Protein AF-A0A963ARB1-F1 (afdb_monomer_lite)

Structure (mmCIF, N/CA/C/O backbone):
data_AF-A0A963ARB1-F1
#
_entry.id   AF-A0A963ARB1-F1
#
loop_
_atom_site.group_PDB
_atom_site.id
_atom_site.type_symbol
_atom_site.label_atom_id
_atom_site.label_alt_id
_atom_site.label_comp_id
_atom_site.label_asym_id
_atom_site.label_entity_id
_atom_site.label_seq_id
_atom_site.pdbx_PDB_ins_code
_atom_site.Cartn_x
_atom_site.Cartn_y
_atom_site.Cartn_z
_atom_site.occupancy
_atom_site.B_iso_or_equiv
_atom_site.auth_seq_id
_atom_site.auth_comp_id
_atom_site.auth_asym_id
_atom_site.auth_atom_id
_atom_site.pdbx_PDB_model_num
ATOM 1 N N . MET A 1 1 ? -4.110 9.008 28.527 1.00 65.56 1 MET A N 1
ATOM 2 C CA . MET A 1 1 ? -3.707 7.591 28.491 1.00 65.56 1 MET A CA 1
ATOM 3 C C . MET A 1 1 ? -4.397 6.909 27.334 1.00 65.56 1 MET A C 1
ATOM 5 O O . MET A 1 1 ? -5.610 7.025 27.222 1.00 65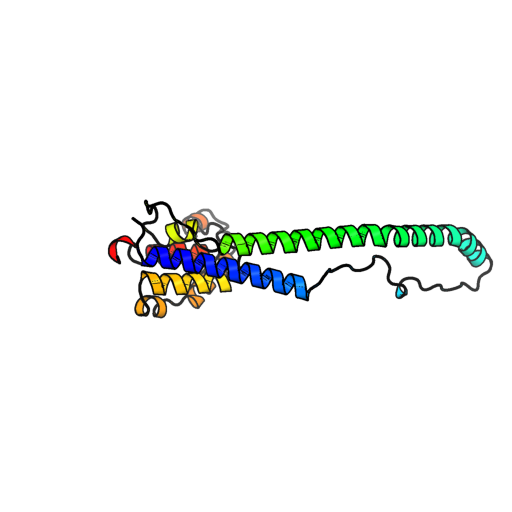.56 1 MET A O 1
ATOM 9 N N . ILE A 1 2 ? -3.620 6.233 26.495 1.00 73.88 2 ILE A N 1
ATOM 10 C CA . ILE A 1 2 ? -4.121 5.372 25.418 1.00 73.88 2 ILE A CA 1
ATOM 11 C C . ILE A 1 2 ? -4.614 4.057 26.016 1.00 73.88 2 ILE A C 1
ATOM 13 O O . ILE A 1 2 ? -3.928 3.469 26.859 1.00 73.88 2 ILE A O 1
ATOM 17 N N . SER A 1 3 ? -5.791 3.602 25.591 1.00 83.75 3 SER A N 1
ATOM 18 C CA . SER A 1 3 ? -6.365 2.349 26.084 1.00 83.75 3 SER A CA 1
ATOM 19 C C . SER A 1 3 ? -5.623 1.126 25.519 1.00 83.75 3 SER A C 1
ATOM 21 O O . SER A 1 3 ? -4.926 1.191 24.501 1.00 83.75 3 SER A O 1
ATOM 23 N N . ALA A 1 4 ? -5.773 -0.035 26.163 1.00 86.38 4 ALA A N 1
ATOM 24 C CA . ALA A 1 4 ? -5.176 -1.276 25.662 1.00 86.38 4 ALA A CA 1
ATOM 25 C C . ALA A 1 4 ? -5.721 -1.669 24.272 1.00 86.38 4 ALA A C 1
ATOM 27 O O . ALA A 1 4 ? -4.982 -2.209 23.446 1.00 86.38 4 ALA A O 1
ATOM 28 N N . THR A 1 5 ? -6.994 -1.371 23.995 1.00 88.94 5 THR A N 1
ATOM 29 C CA . THR A 1 5 ? -7.637 -1.644 22.702 1.00 88.94 5 THR A CA 1
ATOM 30 C C . THR A 1 5 ? -7.136 -0.696 21.612 1.00 88.94 5 THR A C 1
ATOM 32 O O . THR A 1 5 ? -6.810 -1.157 20.520 1.00 88.94 5 THR A O 1
ATOM 35 N N . GLU A 1 6 ? -6.957 0.593 21.917 1.00 87.88 6 GLU A N 1
ATOM 36 C CA . GLU A 1 6 ? -6.339 1.567 21.006 1.00 87.88 6 GLU A CA 1
ATOM 37 C C . GLU A 1 6 ? -4.895 1.181 20.666 1.00 87.88 6 GLU A C 1
ATOM 39 O O . GLU A 1 6 ? -4.509 1.179 19.496 1.00 87.88 6 GLU A O 1
ATOM 44 N N . ARG A 1 7 ? -4.100 0.779 21.667 1.00 87.69 7 ARG A N 1
ATOM 45 C CA . ARG A 1 7 ? -2.727 0.302 21.443 1.00 87.69 7 ARG A CA 1
ATOM 46 C C . ARG A 1 7 ? -2.702 -0.901 20.501 1.00 87.69 7 ARG A C 1
ATOM 48 O O . ARG A 1 7 ? -1.910 -0.927 19.561 1.00 87.69 7 ARG A O 1
ATOM 55 N N . LYS A 1 8 ? -3.621 -1.849 20.690 1.00 90.31 8 LYS A N 1
ATOM 56 C CA . LYS A 1 8 ? -3.770 -3.004 19.799 1.00 90.31 8 LYS A CA 1
ATOM 57 C C . LYS A 1 8 ? -4.143 -2.591 18.370 1.00 90.31 8 LYS A C 1
ATOM 59 O O . LYS A 1 8 ? -3.619 -3.164 17.420 1.00 90.31 8 LYS A O 1
ATOM 64 N N . CYS A 1 9 ? -4.990 -1.578 18.185 1.00 91.38 9 CYS A N 1
ATOM 65 C CA . CYS A 1 9 ? -5.281 -1.017 16.860 1.00 91.38 9 CYS A CA 1
ATOM 66 C C . CYS A 1 9 ? -4.034 -0.421 16.186 1.00 91.38 9 CYS A C 1
ATOM 68 O O . CYS A 1 9 ? -3.800 -0.671 15.000 1.00 91.38 9 CYS A O 1
ATOM 70 N N . ILE A 1 10 ? -3.207 0.312 16.936 1.00 90.00 10 ILE A N 1
ATOM 71 C CA . ILE A 1 10 ? -1.943 0.877 16.437 1.00 90.00 10 ILE A CA 1
ATOM 72 C C . ILE A 1 10 ? -0.987 -0.242 16.001 1.00 90.00 10 ILE A C 1
ATOM 74 O O . ILE A 1 10 ? -0.413 -0.175 14.912 1.00 90.00 10 ILE A O 1
ATOM 78 N N . GLU A 1 11 ? -0.860 -1.301 16.803 1.00 90.12 11 GLU A N 1
ATOM 79 C CA . GLU A 1 11 ? -0.056 -2.481 16.462 1.00 90.12 11 GLU A CA 1
ATOM 80 C C . GLU A 1 11 ? -0.568 -3.178 15.196 1.00 90.12 11 GLU A C 1
ATOM 82 O O . GLU A 1 11 ? 0.219 -3.477 14.295 1.00 90.12 11 GLU A O 1
ATOM 87 N N . LEU A 1 12 ? -1.887 -3.377 15.079 1.00 92.81 12 LEU A N 1
ATOM 88 C CA . LEU A 1 12 ? -2.510 -3.953 13.883 1.00 92.81 12 LEU A CA 1
ATOM 89 C C . LEU A 1 12 ? -2.222 -3.115 12.633 1.00 92.81 12 LEU A C 1
ATOM 91 O O . LEU A 1 12 ? -1.949 -3.669 11.569 1.00 92.81 12 LEU A O 1
ATOM 95 N N . ALA A 1 13 ? -2.235 -1.786 12.746 1.00 91.75 13 ALA A N 1
ATOM 96 C CA . ALA A 1 13 ? -1.890 -0.923 11.625 1.00 91.75 13 ALA A CA 1
ATOM 97 C C . ALA A 1 13 ? -0.406 -1.011 11.251 1.00 91.75 13 ALA A C 1
ATOM 99 O O . ALA A 1 13 ? -0.080 -1.048 10.064 1.00 91.75 13 ALA A O 1
ATOM 100 N N . GLY A 1 14 ? 0.495 -1.103 12.234 1.00 89.88 14 GLY A N 1
ATOM 101 C CA . GLY A 1 14 ? 1.916 -1.374 11.995 1.00 89.88 14 GLY A CA 1
ATOM 102 C C . GLY A 1 14 ? 2.130 -2.686 11.233 1.00 89.88 14 GLY A C 1
ATOM 103 O O . GLY A 1 14 ? 2.791 -2.704 10.192 1.00 89.88 14 GLY A O 1
ATOM 104 N N . GLN A 1 15 ? 1.473 -3.760 11.677 1.00 91.38 15 GLN A N 1
ATOM 105 C CA . GLN A 1 15 ? 1.509 -5.066 11.012 1.00 91.38 15 GLN A CA 1
ATOM 106 C C . GLN A 1 15 ? 0.957 -5.001 9.584 1.00 91.38 15 GLN A C 1
ATOM 108 O O . GLN A 1 15 ? 1.578 -5.527 8.660 1.00 91.38 15 GLN A O 1
ATOM 113 N N . ALA A 1 16 ? -0.169 -4.316 9.374 1.00 92.19 16 ALA A N 1
ATOM 114 C CA . ALA A 1 16 ? -0.763 -4.169 8.050 1.00 92.19 16 ALA A CA 1
ATOM 115 C C . ALA A 1 16 ? 0.135 -3.357 7.096 1.00 92.19 16 ALA A C 1
ATOM 117 O O . ALA A 1 16 ? 0.309 -3.744 5.939 1.00 92.19 16 ALA A O 1
ATOM 118 N N . ARG A 1 17 ? 0.789 -2.289 7.582 1.00 90.81 17 ARG A N 1
ATOM 119 C CA . ARG A 1 17 ? 1.789 -1.524 6.809 1.00 90.81 17 ARG A CA 1
ATOM 120 C C . ARG A 1 17 ? 2.977 -2.396 6.412 1.00 90.81 17 ARG A C 1
ATOM 122 O O . ARG A 1 17 ? 3.402 -2.359 5.257 1.00 90.81 17 ARG A O 1
ATOM 129 N N . ALA A 1 18 ? 3.496 -3.193 7.347 1.00 89.75 18 ALA A N 1
ATOM 130 C CA . ALA A 1 18 ? 4.598 -4.111 7.081 1.00 89.75 18 ALA A CA 1
ATOM 131 C C . ALA A 1 18 ? 4.204 -5.178 6.047 1.00 89.75 18 ALA A C 1
ATOM 133 O O . ALA A 1 18 ? 4.956 -5.421 5.103 1.00 89.75 18 ALA A O 1
ATOM 134 N N . ALA A 1 19 ? 3.008 -5.760 6.176 1.00 91.19 19 ALA A N 1
ATOM 135 C CA . ALA A 1 19 ? 2.486 -6.758 5.246 1.00 91.19 19 ALA A CA 1
ATOM 136 C C . ALA A 1 19 ? 2.293 -6.187 3.832 1.00 91.19 19 ALA A C 1
ATOM 138 O O . ALA A 1 19 ? 2.735 -6.798 2.858 1.00 91.19 19 ALA A O 1
ATOM 139 N N . SER A 1 20 ? 1.711 -4.992 3.711 1.00 90.62 20 SER A N 1
ATOM 140 C CA . SER A 1 20 ? 1.516 -4.324 2.418 1.00 90.62 20 SER A CA 1
ATOM 141 C C . SER A 1 20 ? 2.856 -3.946 1.764 1.00 90.62 20 SER A C 1
ATOM 143 O O . SER A 1 20 ? 3.081 -4.181 0.576 1.00 90.62 20 SER A O 1
ATOM 145 N N . ALA A 1 21 ? 3.826 -3.444 2.538 1.00 89.88 21 ALA A N 1
ATOM 146 C CA . ALA A 1 21 ? 5.181 -3.196 2.037 1.00 89.88 21 ALA A CA 1
ATOM 147 C C . ALA A 1 21 ? 5.904 -4.488 1.604 1.00 89.88 21 ALA A C 1
ATOM 149 O O . ALA A 1 21 ? 6.601 -4.489 0.587 1.00 89.88 21 ALA A O 1
ATOM 150 N N . ALA A 1 22 ? 5.715 -5.594 2.329 1.00 90.44 22 ALA A N 1
ATOM 151 C CA . ALA A 1 22 ? 6.264 -6.898 1.967 1.00 90.44 22 ALA A CA 1
ATOM 152 C C . ALA A 1 22 ? 5.655 -7.448 0.668 1.00 90.44 22 ALA A C 1
ATOM 154 O O . ALA A 1 22 ? 6.400 -7.944 -0.177 1.00 90.44 22 ALA A O 1
ATOM 155 N N . ARG A 1 23 ? 4.339 -7.298 0.465 1.00 90.38 23 ARG A N 1
ATOM 156 C CA . ARG A 1 23 ? 3.665 -7.649 -0.797 1.00 90.38 23 ARG A CA 1
ATOM 157 C C . ARG A 1 23 ? 4.205 -6.843 -1.970 1.00 90.38 23 ARG A C 1
ATOM 159 O O . ARG A 1 23 ? 4.646 -7.434 -2.946 1.00 90.38 23 ARG A O 1
ATOM 166 N N . ARG A 1 24 ? 4.299 -5.516 -1.836 1.00 88.94 24 ARG A N 1
ATOM 167 C CA . ARG A 1 24 ? 4.886 -4.645 -2.873 1.00 88.94 24 ARG A CA 1
ATOM 168 C C . ARG A 1 24 ? 6.330 -5.031 -3.201 1.00 88.94 24 ARG A C 1
ATOM 170 O O . ARG A 1 24 ? 6.742 -4.973 -4.356 1.00 88.94 24 ARG A O 1
ATOM 177 N N . LEU A 1 25 ? 7.108 -5.461 -2.204 1.00 90.00 25 LEU A N 1
ATOM 178 C CA . LEU A 1 25 ? 8.464 -5.967 -2.425 1.00 90.00 25 LEU A CA 1
ATOM 179 C C . LEU A 1 25 ? 8.471 -7.314 -3.162 1.00 90.00 25 LEU A C 1
ATOM 181 O O . LEU A 1 25 ? 9.352 -7.532 -3.993 1.00 90.00 25 LEU A O 1
ATOM 185 N N . ALA A 1 26 ? 7.529 -8.208 -2.859 1.00 90.00 26 ALA A N 1
ATOM 186 C CA . ALA A 1 26 ? 7.368 -9.477 -3.564 1.00 90.00 26 ALA A CA 1
ATOM 187 C C . ALA A 1 26 ? 6.962 -9.248 -5.027 1.00 90.00 26 ALA A C 1
ATOM 189 O O . ALA A 1 26 ? 7.649 -9.734 -5.917 1.00 90.00 26 ALA A O 1
ATOM 190 N N . GLU A 1 27 ? 5.962 -8.403 -5.282 1.00 89.88 27 GLU A N 1
ATOM 191 C CA . GLU A 1 27 ? 5.539 -8.028 -6.637 1.00 89.88 27 GLU A CA 1
ATOM 192 C C . GLU A 1 27 ? 6.677 -7.382 -7.438 1.00 89.88 27 GLU A C 1
ATOM 194 O O . GLU A 1 27 ? 6.882 -7.702 -8.607 1.00 89.88 27 GLU A O 1
ATOM 199 N N . LEU A 1 28 ? 7.466 -6.500 -6.812 1.00 88.00 28 LEU A N 1
ATOM 200 C CA . LEU A 1 28 ? 8.645 -5.901 -7.445 1.00 88.00 28 LEU A CA 1
ATOM 201 C C . LEU A 1 28 ? 9.709 -6.960 -7.785 1.00 88.00 28 LEU A C 1
ATOM 203 O O . LEU A 1 28 ? 10.408 -6.847 -8.789 1.00 88.00 28 LEU A O 1
ATOM 207 N N . ARG A 1 29 ? 9.862 -7.995 -6.953 1.00 88.31 29 ARG A N 1
ATOM 208 C CA . ARG A 1 29 ? 10.775 -9.114 -7.227 1.00 88.31 29 ARG A CA 1
ATOM 209 C C . ARG A 1 29 ? 10.268 -10.005 -8.354 1.00 88.31 29 ARG A C 1
ATOM 211 O O . ARG A 1 29 ? 11.074 -10.375 -9.198 1.00 88.31 29 ARG A O 1
ATOM 218 N N . GLU A 1 30 ? 8.973 -10.297 -8.386 1.00 89.94 30 GLU A N 1
ATOM 219 C CA . GLU A 1 30 ? 8.338 -11.115 -9.425 1.00 89.94 30 GLU A CA 1
ATOM 220 C C . GLU A 1 30 ? 8.345 -10.428 -10.790 1.00 89.94 30 GLU A C 1
ATOM 222 O O . GLU A 1 30 ? 8.710 -11.049 -11.784 1.00 89.94 30 GLU A O 1
ATOM 227 N N . ARG A 1 31 ? 8.017 -9.130 -10.843 1.00 86.56 31 ARG A N 1
ATOM 228 C CA . ARG A 1 31 ? 8.118 -8.333 -12.078 1.00 86.56 31 ARG A CA 1
ATOM 229 C C . ARG A 1 31 ? 9.559 -8.210 -12.578 1.00 86.56 31 ARG A C 1
ATOM 231 O O . ARG A 1 31 ? 9.771 -7.979 -13.764 1.00 86.56 31 ARG A O 1
ATOM 238 N N . GLY A 1 32 ? 10.538 -8.364 -11.686 1.00 82.75 32 GLY A N 1
ATOM 239 C CA . GLY A 1 32 ? 11.953 -8.220 -12.000 1.00 82.75 32 GLY A CA 1
ATOM 240 C C . GLY A 1 32 ? 12.324 -6.792 -12.407 1.00 82.75 32 GLY A C 1
ATOM 241 O O . GLY A 1 32 ? 11.606 -5.826 -12.143 1.00 82.75 32 GLY A O 1
ATOM 242 N N . MET A 1 33 ? 13.485 -6.652 -13.041 1.00 75.94 33 MET A N 1
ATOM 243 C CA . MET A 1 33 ? 13.850 -5.405 -13.707 1.00 75.94 33 MET A CA 1
ATOM 244 C C . MET A 1 33 ? 13.113 -5.371 -15.043 1.00 75.94 33 MET A C 1
ATOM 246 O O . MET A 1 33 ? 13.430 -6.163 -15.926 1.00 75.94 33 MET A O 1
ATOM 250 N N . GLY A 1 34 ? 12.133 -4.476 -15.182 1.00 71.62 34 GLY A N 1
ATOM 251 C CA . GLY A 1 34 ? 11.343 -4.281 -16.405 1.00 71.62 34 GLY A CA 1
ATOM 252 C C . GLY A 1 34 ? 12.131 -3.663 -17.565 1.00 71.62 34 GLY A C 1
ATOM 253 O O . GLY A 1 34 ? 11.573 -2.882 -18.327 1.00 71.62 34 GLY A O 1
ATOM 254 N N . PHE A 1 35 ? 13.426 -3.968 -17.666 1.00 75.50 35 PHE A N 1
ATOM 255 C CA . PHE A 1 35 ? 14.290 -3.471 -18.721 1.00 75.50 35 PHE A CA 1
ATOM 256 C C . PHE A 1 35 ? 13.928 -4.168 -20.029 1.00 75.50 35 PHE A C 1
ATOM 258 O O . PHE A 1 35 ? 14.229 -5.348 -20.230 1.00 75.50 35 PHE A O 1
ATOM 265 N N . GLU A 1 36 ? 13.310 -3.421 -20.935 1.00 72.69 36 GLU A N 1
ATOM 266 C CA . GLU A 1 36 ? 13.221 -3.817 -22.331 1.00 72.69 36 GLU A CA 1
ATOM 267 C C . GLU A 1 36 ? 14.343 -3.131 -23.117 1.00 72.69 36 GLU A C 1
ATOM 269 O O . GLU A 1 36 ? 14.456 -1.902 -23.083 1.00 72.69 36 GLU A O 1
ATOM 274 N N . PRO A 1 37 ? 15.187 -3.884 -23.845 1.00 68.31 37 PRO A N 1
ATOM 275 C CA . PRO A 1 37 ? 16.189 -3.267 -24.694 1.00 68.31 37 PRO A CA 1
ATOM 276 C C . PRO A 1 37 ? 15.501 -2.426 -25.775 1.00 68.31 37 PRO A C 1
ATOM 278 O O . PRO A 1 37 ? 14.552 -2.873 -26.418 1.00 68.31 37 PRO A O 1
ATOM 281 N N . VAL A 1 38 ? 16.037 -1.225 -26.011 1.00 68.81 38 VAL A N 1
ATOM 282 C CA . VAL A 1 38 ? 15.518 -0.251 -26.991 1.00 68.81 38 VAL A CA 1
ATOM 283 C C . VAL A 1 38 ? 15.495 -0.815 -28.418 1.00 68.81 38 VAL A C 1
ATOM 285 O O . VAL A 1 38 ? 14.736 -0.337 -29.256 1.00 68.81 38 VAL A O 1
ATOM 288 N N . ILE A 1 39 ? 16.301 -1.841 -28.708 1.00 67.44 39 ILE A N 1
ATOM 289 C CA . ILE A 1 39 ? 16.344 -2.484 -30.021 1.00 67.44 39 ILE A CA 1
ATOM 290 C C . ILE A 1 39 ? 16.110 -3.987 -29.885 1.00 67.44 39 ILE A C 1
ATOM 292 O O . ILE A 1 39 ? 16.907 -4.693 -29.261 1.00 67.44 39 ILE A O 1
ATOM 296 N N . ARG A 1 40 ? 15.065 -4.502 -30.544 1.00 65.12 40 ARG A N 1
ATOM 297 C CA . ARG A 1 40 ? 14.897 -5.940 -30.781 1.00 65.12 40 ARG A CA 1
ATOM 298 C C . ARG A 1 40 ? 15.460 -6.256 -32.167 1.00 65.12 40 ARG A C 1
ATOM 300 O O . ARG A 1 40 ? 15.131 -5.590 -33.143 1.00 65.12 40 ARG A O 1
ATOM 307 N N . MET A 1 41 ? 16.285 -7.301 -32.293 1.00 58.38 41 MET A N 1
ATOM 308 C CA . MET A 1 41 ? 16.890 -7.690 -33.586 1.00 58.38 41 MET A CA 1
ATOM 309 C C . MET A 1 41 ? 15.859 -7.914 -34.710 1.00 58.38 41 MET A C 1
ATOM 311 O O . MET A 1 41 ? 16.198 -7.813 -35.885 1.00 58.38 41 MET A O 1
ATOM 315 N N . LYS A 1 42 ? 14.598 -8.195 -34.359 1.00 61.66 42 LYS A N 1
ATOM 316 C CA . LYS A 1 42 ? 13.494 -8.419 -35.300 1.00 61.66 42 LYS A CA 1
ATOM 317 C C . LYS A 1 42 ? 13.019 -7.143 -36.015 1.00 61.66 42 LYS A C 1
ATOM 319 O O . LYS A 1 42 ? 12.401 -7.255 -37.070 1.00 61.66 42 LYS A O 1
ATOM 324 N N . ASP A 1 43 ? 13.327 -5.963 -35.480 1.00 64.19 43 ASP A N 1
ATOM 325 C CA . ASP A 1 43 ? 12.851 -4.683 -36.021 1.00 64.19 43 ASP A CA 1
ATOM 326 C C . ASP A 1 43 ? 13.687 -4.203 -37.223 1.00 64.19 43 ASP A C 1
ATOM 328 O O . ASP A 1 43 ? 13.256 -3.341 -37.986 1.00 64.19 43 ASP A O 1
ATOM 332 N N . PHE A 1 44 ? 14.861 -4.803 -37.450 1.00 63.44 44 PHE A N 1
ATOM 333 C CA . PHE A 1 44 ? 15.742 -4.491 -38.577 1.00 63.44 44 PHE A CA 1
ATOM 334 C C . PHE A 1 44 ? 15.640 -5.551 -39.680 1.00 63.44 44 PHE A C 1
ATOM 336 O O . PHE A 1 44 ? 16.520 -6.388 -39.878 1.00 63.44 44 PHE A O 1
ATOM 343 N N . GLY A 1 45 ? 14.545 -5.502 -40.439 1.00 58.44 45 GLY A N 1
ATOM 344 C CA . GLY A 1 45 ? 14.425 -6.233 -41.699 1.00 58.44 45 GLY A CA 1
ATOM 345 C C . GLY A 1 45 ? 15.252 -5.563 -42.799 1.00 58.44 45 GLY A C 1
ATOM 346 O O . GLY A 1 45 ? 14.800 -4.599 -43.411 1.00 58.44 45 GLY A O 1
ATOM 347 N N . PHE A 1 46 ? 16.453 -6.072 -43.082 1.00 60.38 46 PHE A N 1
ATOM 348 C CA . PHE A 1 46 ? 17.231 -5.646 -44.252 1.00 60.38 46 PHE A CA 1
ATOM 349 C C . PHE A 1 46 ? 16.618 -6.222 -45.538 1.00 60.38 46 PHE A C 1
ATOM 351 O O . PHE A 1 46 ? 16.914 -7.346 -45.943 1.00 60.38 46 PHE A O 1
ATOM 358 N N . GLY A 1 47 ? 15.745 -5.450 -46.187 1.00 62.66 47 GLY A N 1
ATOM 359 C CA . GLY A 1 47 ? 15.246 -5.747 -47.529 1.00 62.66 47 GLY A CA 1
ATOM 360 C C . GLY A 1 47 ? 16.125 -5.091 -48.592 1.00 62.66 47 GLY A C 1
ATOM 361 O O . GLY A 1 47 ? 16.122 -3.872 -48.716 1.00 62.66 47 GLY A O 1
ATOM 362 N N . TRP A 1 48 ? 16.862 -5.880 -49.376 1.00 63.69 48 TRP A N 1
ATOM 363 C CA . TRP A 1 48 ? 17.674 -5.351 -50.478 1.00 63.69 48 TRP A CA 1
ATOM 364 C C . TRP A 1 48 ? 16.804 -5.019 -51.691 1.00 63.69 48 TRP A C 1
ATOM 366 O O . TRP A 1 48 ? 16.085 -5.880 -52.211 1.00 63.69 48 TRP A O 1
ATOM 376 N N . THR A 1 49 ? 16.885 -3.782 -52.183 1.00 70.88 49 THR A N 1
ATOM 377 C CA . THR A 1 49 ? 16.161 -3.393 -53.396 1.00 70.88 49 THR A CA 1
ATOM 378 C C . THR A 1 49 ? 16.908 -3.849 -54.652 1.00 70.88 49 THR A C 1
ATOM 380 O O . THR A 1 49 ? 18.123 -3.723 -54.765 1.00 70.88 49 THR A O 1
ATOM 383 N N . LYS A 1 50 ? 16.180 -4.371 -55.650 1.00 75.56 50 LYS A N 1
ATOM 384 C CA . LYS A 1 50 ? 16.767 -4.838 -56.927 1.00 75.56 50 LYS A CA 1
ATOM 385 C C . LYS A 1 50 ? 17.081 -3.705 -57.922 1.00 75.56 50 LYS A C 1
ATOM 387 O O . LYS A 1 50 ? 17.487 -3.976 -59.046 1.00 75.56 50 LYS A O 1
ATOM 392 N N . ASN A 1 51 ? 16.843 -2.441 -57.557 1.00 85.12 51 ASN A N 1
ATOM 393 C CA . ASN A 1 51 ? 16.975 -1.300 -58.467 1.00 85.12 51 ASN A CA 1
ATOM 394 C C . ASN A 1 51 ? 18.329 -0.589 -58.255 1.00 85.12 51 ASN A C 1
ATOM 396 O O . ASN A 1 51 ? 18.538 -0.036 -57.175 1.00 85.12 51 ASN A O 1
ATOM 400 N N . PRO A 1 52 ? 19.216 -0.509 -59.266 1.00 76.62 52 PRO A N 1
ATOM 401 C CA . PRO A 1 52 ? 20.597 -0.042 -59.101 1.00 76.62 52 PRO A CA 1
ATOM 402 C C . PRO A 1 52 ? 20.723 1.415 -58.627 1.00 76.62 52 PRO A C 1
ATOM 404 O O . PRO A 1 52 ? 21.638 1.744 -57.875 1.00 76.62 52 PRO A O 1
ATOM 407 N N . ARG A 1 53 ? 19.788 2.303 -59.002 1.00 77.25 53 ARG A N 1
ATOM 408 C CA . ARG A 1 53 ? 19.796 3.702 -58.523 1.00 77.25 53 ARG A CA 1
ATOM 409 C C . ARG A 1 53 ? 19.392 3.818 -57.052 1.00 77.25 53 ARG A C 1
ATOM 411 O O . ARG A 1 53 ? 19.911 4.675 -56.343 1.00 77.25 53 ARG A O 1
ATOM 418 N N . ARG A 1 54 ? 18.470 2.965 -56.593 1.00 74.81 54 ARG A N 1
ATOM 419 C CA . ARG A 1 54 ? 18.058 2.907 -55.178 1.00 74.81 54 ARG A CA 1
ATOM 420 C C . ARG A 1 54 ? 19.106 2.193 -54.329 1.00 74.81 54 ARG A C 1
ATOM 422 O O . ARG A 1 54 ? 19.395 2.660 -53.237 1.00 74.81 54 ARG A O 1
ATOM 429 N N . TRP A 1 55 ? 19.754 1.177 -54.891 1.00 78.50 55 TRP A N 1
ATOM 430 C CA . TRP A 1 55 ? 20.882 0.471 -54.290 1.00 78.50 55 TRP A CA 1
ATOM 431 C C . TRP A 1 55 ? 22.061 1.406 -53.976 1.00 78.50 55 TRP A C 1
ATOM 433 O O . TRP A 1 55 ? 22.580 1.391 -52.863 1.00 78.50 55 TRP A O 1
ATOM 443 N N . ALA A 1 56 ? 22.432 2.300 -54.902 1.00 78.00 56 ALA A N 1
ATOM 444 C CA . ALA A 1 56 ? 23.482 3.294 -54.651 1.00 78.00 56 ALA A CA 1
ATOM 445 C C . ALA A 1 56 ? 23.120 4.262 -53.504 1.00 78.00 56 ALA A C 1
ATOM 447 O O . ALA A 1 56 ? 23.962 4.579 -52.667 1.00 78.00 56 ALA A O 1
ATOM 448 N N . ALA A 1 57 ? 21.857 4.697 -53.424 1.00 78.88 57 ALA A N 1
ATOM 449 C CA . ALA A 1 57 ? 21.377 5.540 -52.328 1.00 78.88 57 ALA A CA 1
ATOM 450 C C . ALA A 1 57 ? 21.300 4.789 -50.981 1.00 78.88 57 ALA A C 1
ATOM 452 O O . ALA A 1 57 ? 21.547 5.387 -49.935 1.00 78.88 57 ALA A O 1
ATOM 453 N N . GLU A 1 58 ? 20.983 3.490 -50.996 1.00 78.88 58 GLU A N 1
ATOM 454 C CA . GLU A 1 58 ? 20.994 2.615 -49.815 1.00 78.88 58 GLU A CA 1
ATOM 455 C C . GLU A 1 58 ? 22.411 2.427 -49.266 1.00 78.88 58 GLU A C 1
ATOM 457 O O . GLU A 1 58 ? 22.610 2.559 -48.061 1.00 78.88 58 GLU A O 1
ATOM 462 N N . ILE A 1 59 ? 23.411 2.237 -50.131 1.00 81.06 59 ILE A N 1
ATOM 463 C CA . ILE A 1 59 ? 24.819 2.114 -49.720 1.00 81.06 59 ILE A CA 1
ATOM 464 C C . ILE A 1 59 ? 25.326 3.386 -49.043 1.00 81.06 59 ILE A C 1
ATOM 466 O O . ILE A 1 59 ? 26.003 3.306 -48.021 1.00 81.06 59 ILE A O 1
ATOM 470 N N . VAL A 1 60 ? 24.974 4.560 -49.574 1.00 84.12 60 VAL A N 1
ATOM 471 C CA . VAL A 1 60 ? 25.387 5.846 -48.987 1.00 84.12 60 VAL A CA 1
ATOM 472 C C . VAL A 1 60 ? 24.765 6.061 -47.601 1.00 84.12 60 VAL A C 1
ATOM 474 O O . VAL A 1 60 ? 25.390 6.666 -46.732 1.00 84.12 60 VAL A O 1
ATOM 477 N N . ARG A 1 61 ? 23.552 5.545 -47.357 1.00 81.81 61 ARG A N 1
ATOM 478 C CA . ARG A 1 61 ? 22.860 5.650 -46.057 1.00 81.81 61 ARG A CA 1
ATOM 479 C C . ARG A 1 61 ? 23.260 4.559 -45.065 1.00 81.81 61 ARG A C 1
ATOM 481 O O . ARG A 1 61 ? 23.141 4.775 -43.860 1.00 81.81 61 ARG A O 1
ATOM 488 N N . LEU A 1 62 ? 23.766 3.427 -45.551 1.00 82.25 62 LEU A N 1
ATOM 489 C CA . LEU A 1 62 ? 24.211 2.291 -44.748 1.00 82.25 62 LEU A CA 1
ATOM 490 C C . LEU A 1 62 ? 25.151 2.684 -43.587 1.00 82.25 62 LEU A C 1
ATOM 492 O O . LEU A 1 62 ? 24.831 2.334 -42.450 1.00 82.25 62 LEU A O 1
ATOM 496 N N . PRO A 1 63 ? 26.241 3.460 -43.784 1.00 85.38 63 PRO A N 1
ATOM 497 C CA . PRO A 1 63 ? 27.125 3.841 -42.680 1.00 85.38 63 PRO A CA 1
ATOM 498 C C . PRO A 1 63 ? 26.416 4.688 -41.619 1.00 85.38 63 PRO A C 1
ATOM 500 O O . PRO A 1 63 ? 26.680 4.512 -40.435 1.00 85.38 63 PRO A O 1
ATOM 503 N N . VAL A 1 64 ? 25.470 5.549 -42.012 1.00 86.25 64 VAL A N 1
ATOM 504 C CA . VAL A 1 64 ? 24.673 6.354 -41.071 1.00 86.25 64 VAL A CA 1
ATOM 505 C C . VAL A 1 64 ? 23.736 5.461 -40.258 1.00 86.25 64 V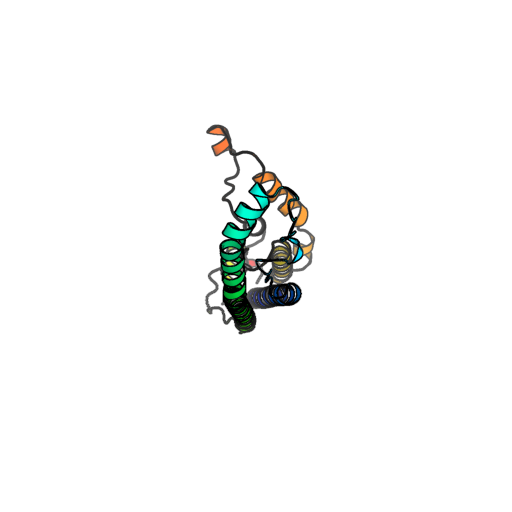AL A C 1
ATOM 507 O O . VAL A 1 64 ? 23.651 5.610 -39.041 1.00 86.25 64 VAL A O 1
ATOM 510 N N . THR A 1 65 ? 23.074 4.493 -40.899 1.00 83.25 65 THR A N 1
ATOM 511 C CA . THR A 1 65 ? 22.209 3.533 -40.191 1.00 83.25 65 THR A CA 1
ATOM 512 C C . THR A 1 65 ? 22.997 2.629 -39.243 1.00 83.25 65 THR A C 1
ATOM 514 O O . THR A 1 65 ? 22.566 2.417 -38.112 1.00 83.25 65 THR A O 1
ATOM 517 N N . ILE A 1 66 ? 24.182 2.162 -39.655 1.00 85.50 66 ILE A N 1
ATOM 518 C CA . ILE A 1 66 ? 25.077 1.353 -38.817 1.00 85.50 66 ILE A CA 1
ATOM 519 C C . ILE A 1 66 ? 25.598 2.181 -37.642 1.00 85.50 66 ILE A C 1
ATOM 521 O O . ILE A 1 66 ? 25.592 1.696 -36.515 1.00 85.50 66 ILE A O 1
ATOM 525 N N . ALA A 1 67 ? 26.006 3.432 -37.873 1.00 88.00 67 ALA A N 1
ATOM 526 C CA . ALA A 1 67 ? 26.464 4.325 -36.812 1.00 88.00 67 ALA A CA 1
ATOM 527 C C . ALA A 1 67 ? 25.348 4.626 -35.799 1.00 88.00 67 ALA A C 1
ATOM 529 O O . ALA A 1 67 ? 25.584 4.558 -34.595 1.00 88.00 67 ALA A O 1
ATOM 530 N N . GLY A 1 68 ? 24.122 4.890 -36.265 1.00 86.00 68 GLY A N 1
ATOM 531 C CA . GLY A 1 68 ? 22.958 5.074 -35.392 1.00 86.00 68 GLY A CA 1
ATOM 532 C C . GLY A 1 68 ? 22.635 3.822 -34.573 1.00 86.00 68 GLY A C 1
ATOM 533 O O . GLY A 1 68 ? 22.391 3.913 -33.372 1.00 86.00 68 GLY A O 1
ATOM 534 N N . PHE A 1 69 ? 22.708 2.640 -35.188 1.00 84.44 69 PHE A N 1
ATOM 535 C CA . PHE A 1 69 ? 22.522 1.365 -34.496 1.00 84.44 69 PHE A CA 1
ATOM 536 C C . PHE A 1 69 ? 23.616 1.104 -33.453 1.00 84.44 69 PHE A C 1
ATOM 538 O O . PHE A 1 69 ? 23.307 0.754 -32.317 1.00 84.44 69 PHE A O 1
ATOM 545 N N . ALA A 1 70 ? 24.883 1.334 -33.806 1.00 85.75 70 ALA A N 1
ATOM 546 C CA . ALA A 1 70 ? 26.008 1.211 -32.887 1.00 85.75 70 ALA A CA 1
ATOM 547 C C . ALA A 1 70 ? 25.874 2.175 -31.698 1.00 85.75 70 ALA A C 1
ATOM 549 O O . ALA A 1 70 ? 26.147 1.785 -30.565 1.00 85.75 70 ALA A O 1
ATOM 550 N N . LEU A 1 71 ? 25.394 3.401 -31.933 1.00 89.12 71 LEU A N 1
ATOM 551 C CA . LEU A 1 71 ? 25.123 4.378 -30.880 1.00 89.12 71 LEU A CA 1
ATOM 552 C C . LEU A 1 71 ? 24.010 3.907 -29.932 1.00 89.12 71 LEU A C 1
ATOM 554 O O . LEU A 1 71 ? 24.177 3.965 -28.717 1.00 89.12 71 LEU A O 1
ATOM 558 N N . LEU A 1 72 ? 22.892 3.405 -30.463 1.00 86.19 72 LEU A N 1
ATOM 559 C CA . LEU A 1 72 ? 21.789 2.879 -29.649 1.00 86.19 72 LEU A CA 1
ATOM 560 C C . LEU A 1 72 ? 22.200 1.625 -28.853 1.00 86.19 72 LEU A C 1
ATOM 562 O O . LEU A 1 72 ? 21.862 1.494 -27.675 1.00 86.19 72 LEU A O 1
ATOM 566 N N . LEU A 1 73 ? 22.992 0.733 -29.456 1.00 85.44 73 LEU A N 1
ATOM 567 C CA . LEU A 1 73 ? 23.613 -0.396 -28.755 1.00 85.44 73 LEU A CA 1
ATOM 568 C C . LEU A 1 73 ? 24.541 0.076 -27.634 1.00 85.44 73 LEU A C 1
ATOM 570 O O . LEU A 1 73 ? 24.484 -0.463 -26.533 1.00 85.44 73 LEU A O 1
ATOM 574 N N . ALA A 1 74 ? 25.355 1.103 -27.885 1.00 87.19 74 ALA A N 1
ATOM 575 C CA . ALA A 1 74 ? 26.245 1.682 -26.883 1.00 87.19 74 ALA A CA 1
ATOM 576 C C . ALA A 1 74 ? 25.487 2.388 -25.741 1.00 87.19 74 ALA A C 1
ATOM 578 O O . ALA A 1 74 ? 25.971 2.415 -24.612 1.00 87.19 74 ALA A O 1
ATOM 579 N N . LEU A 1 75 ? 24.284 2.911 -26.001 1.00 88.88 75 LEU A N 1
ATOM 580 C CA . LEU A 1 75 ? 23.395 3.503 -24.990 1.00 88.88 75 LEU A CA 1
ATOM 581 C C . LEU A 1 75 ? 22.675 2.454 -24.130 1.00 88.88 75 LEU A C 1
ATOM 583 O O . LEU A 1 75 ? 22.360 2.719 -22.971 1.00 88.88 75 LEU A O 1
ATOM 587 N N . THR A 1 76 ? 22.443 1.255 -24.664 1.00 85.62 76 THR A N 1
ATOM 588 C CA . THR A 1 76 ? 21.752 0.153 -23.972 1.00 85.62 76 THR A CA 1
ATOM 589 C C . THR A 1 76 ? 22.343 -0.177 -22.586 1.00 85.62 76 THR A C 1
ATOM 591 O O . THR A 1 76 ? 21.565 -0.233 -21.632 1.00 85.62 76 THR A O 1
ATOM 594 N N . PRO A 1 77 ? 23.672 -0.344 -22.394 1.00 87.00 77 PRO A N 1
ATOM 595 C CA . PRO A 1 77 ? 24.234 -0.592 -21.064 1.00 87.00 77 PRO A CA 1
ATOM 596 C C . PRO A 1 77 ? 24.027 0.579 -20.095 1.00 87.00 77 PRO A C 1
ATOM 598 O O . PRO A 1 77 ? 23.851 0.350 -18.902 1.00 87.00 77 PRO A O 1
ATOM 601 N N . VAL A 1 78 ? 24.007 1.824 -20.582 1.00 88.44 78 VAL A N 1
ATOM 602 C CA . VAL A 1 78 ? 23.766 3.007 -19.739 1.00 88.44 78 VAL A CA 1
ATOM 603 C C . VAL A 1 78 ? 22.335 3.000 -19.207 1.00 88.44 78 VAL A C 1
ATOM 605 O O . VAL A 1 78 ? 22.124 3.179 -18.008 1.00 88.44 78 VAL A O 1
ATOM 608 N N . LEU A 1 79 ? 21.359 2.733 -20.079 1.00 88.75 79 LEU A N 1
ATOM 609 C CA . LEU A 1 79 ? 19.951 2.608 -19.692 1.00 88.75 79 LEU A CA 1
ATOM 610 C C . LEU A 1 79 ? 19.740 1.443 -18.719 1.00 88.75 79 LEU A C 1
ATOM 612 O O . LEU A 1 79 ? 19.081 1.611 -17.698 1.00 88.75 79 LEU A O 1
ATOM 616 N N . PHE A 1 80 ? 20.377 0.298 -18.982 1.00 88.31 80 PHE A N 1
ATOM 617 C CA . PHE A 1 80 ? 20.326 -0.864 -18.096 1.00 88.31 80 PHE A CA 1
ATOM 618 C C . PHE A 1 80 ? 20.838 -0.545 -16.687 1.00 88.31 80 PHE A C 1
ATOM 620 O O . PHE A 1 80 ? 20.199 -0.902 -15.699 1.00 88.31 80 PHE A O 1
ATOM 627 N N . VAL A 1 81 ? 21.976 0.148 -16.574 1.00 89.94 81 VAL A N 1
ATOM 628 C CA . VAL A 1 81 ? 22.514 0.567 -15.270 1.00 89.94 81 VAL A CA 1
ATOM 629 C C . VAL A 1 81 ? 21.556 1.533 -14.569 1.00 89.94 81 VAL A C 1
ATOM 631 O O . VAL A 1 81 ? 21.363 1.416 -13.359 1.00 89.94 81 VAL A O 1
ATOM 634 N N . GLY A 1 82 ? 20.927 2.450 -15.308 1.00 88.62 82 GLY A N 1
ATOM 635 C CA . GLY A 1 82 ? 19.906 3.354 -14.772 1.00 88.62 82 GLY A CA 1
ATOM 636 C C . GLY A 1 82 ? 18.724 2.605 -14.153 1.00 88.62 82 GLY A C 1
ATOM 637 O O . GLY A 1 82 ? 18.402 2.816 -12.980 1.00 88.62 82 GLY A O 1
ATOM 638 N N . ASP A 1 83 ? 18.138 1.673 -14.903 1.00 87.69 83 ASP A N 1
ATOM 639 C CA . ASP A 1 83 ? 17.017 0.852 -14.436 1.00 87.69 83 ASP A CA 1
ATOM 640 C C . ASP A 1 83 ? 17.416 -0.052 -13.265 1.00 87.69 83 ASP A C 1
ATOM 642 O O . ASP A 1 83 ? 16.661 -0.200 -12.299 1.00 87.69 83 ASP A O 1
ATOM 646 N N . TRP A 1 84 ? 18.631 -0.605 -13.292 1.00 90.31 84 TRP A N 1
ATOM 647 C CA . TRP A 1 84 ? 19.173 -1.396 -12.190 1.00 90.31 84 TRP A CA 1
ATOM 648 C C . TRP A 1 84 ? 19.299 -0.572 -10.903 1.00 90.31 84 TRP A C 1
ATOM 650 O O . TRP A 1 84 ? 18.882 -1.025 -9.833 1.00 90.31 84 TRP A O 1
ATOM 660 N N . LEU A 1 85 ? 19.820 0.656 -10.983 1.00 91.31 85 LEU A N 1
ATOM 661 C CA . LEU A 1 85 ? 19.918 1.554 -9.830 1.00 91.31 85 LEU A CA 1
ATOM 662 C C . LEU A 1 85 ? 18.535 1.928 -9.286 1.00 91.31 85 LEU A C 1
ATOM 664 O O . LEU A 1 85 ? 18.332 1.900 -8.070 1.00 91.31 85 LEU A O 1
ATOM 668 N N . PHE A 1 86 ? 17.575 2.230 -10.163 1.00 88.81 86 PHE A N 1
ATOM 669 C CA . PHE A 1 86 ? 16.200 2.528 -9.761 1.00 88.81 86 PHE A CA 1
ATOM 670 C C . PHE A 1 86 ? 15.548 1.333 -9.054 1.00 88.81 86 PHE A C 1
ATOM 672 O O . PHE A 1 86 ? 14.954 1.481 -7.982 1.00 88.81 86 PHE A O 1
ATOM 679 N N . TYR A 1 87 ? 15.732 0.131 -9.601 1.00 89.25 87 TYR A N 1
ATOM 680 C CA . TYR A 1 87 ? 15.258 -1.116 -9.011 1.00 89.25 87 TYR A CA 1
ATOM 681 C C . TYR A 1 87 ? 15.849 -1.362 -7.614 1.00 89.25 87 TYR A C 1
ATOM 683 O O . TYR A 1 87 ? 15.118 -1.651 -6.661 1.00 89.25 87 TYR A O 1
ATOM 691 N N . GLN A 1 88 ? 17.166 -1.193 -7.458 1.00 90.38 88 GLN A N 1
ATOM 692 C CA . GLN A 1 88 ? 17.846 -1.321 -6.163 1.00 90.38 88 GLN A CA 1
ATOM 693 C C . GLN A 1 88 ? 17.353 -0.276 -5.156 1.00 90.38 88 GLN A C 1
ATOM 695 O O . GLN A 1 88 ? 17.081 -0.602 -3.994 1.00 90.38 88 GLN A O 1
ATOM 700 N N . ALA A 1 89 ? 17.180 0.974 -5.592 1.00 90.94 89 ALA A N 1
ATOM 701 C CA . ALA A 1 89 ? 16.651 2.043 -4.757 1.00 90.94 89 ALA A CA 1
ATOM 702 C C . ALA A 1 89 ? 15.231 1.714 -4.267 1.00 90.94 89 ALA A C 1
ATOM 704 O O . ALA A 1 89 ? 14.973 1.792 -3.062 1.00 90.94 89 ALA A O 1
ATOM 705 N N . ALA A 1 90 ? 14.346 1.257 -5.158 1.00 89.00 90 ALA A N 1
ATOM 706 C CA . ALA A 1 90 ? 12.983 0.847 -4.822 1.00 89.00 90 ALA A CA 1
ATOM 707 C C . ALA A 1 90 ? 12.958 -0.311 -3.811 1.00 89.00 90 ALA A C 1
ATOM 709 O O . ALA A 1 90 ? 12.272 -0.224 -2.787 1.00 89.00 90 ALA A O 1
ATOM 710 N N . GLN A 1 91 ? 13.770 -1.354 -4.022 1.00 89.19 91 GLN A N 1
ATOM 711 C CA . GLN A 1 91 ? 13.903 -2.443 -3.051 1.00 89.19 91 GLN A CA 1
ATOM 712 C C . GLN A 1 91 ? 14.384 -1.941 -1.686 1.00 89.19 91 GLN A C 1
ATOM 714 O O . GLN A 1 91 ? 13.842 -2.333 -0.651 1.00 89.19 91 GLN A O 1
ATOM 719 N N . SER A 1 92 ? 15.410 -1.087 -1.665 1.00 89.56 92 SER A N 1
ATOM 720 C CA . SER A 1 92 ? 15.973 -0.566 -0.419 1.00 89.56 92 SER A CA 1
ATOM 721 C C . SER A 1 92 ? 14.956 0.274 0.359 1.00 89.56 92 SER A C 1
ATOM 723 O O . SER A 1 92 ? 14.857 0.145 1.581 1.00 89.56 92 SER A O 1
ATOM 725 N N . ARG A 1 93 ? 14.146 1.075 -0.346 1.00 89.69 93 ARG A N 1
ATOM 726 C CA . ARG A 1 93 ? 13.062 1.867 0.233 1.00 89.69 93 ARG A CA 1
ATOM 727 C C . ARG A 1 93 ? 12.009 0.969 0.872 1.00 89.69 93 ARG A C 1
ATOM 729 O O . ARG A 1 93 ? 11.701 1.167 2.042 1.00 89.69 93 ARG A O 1
ATOM 736 N N . LEU A 1 94 ? 11.525 -0.046 0.156 1.00 87.75 94 LEU A N 1
ATOM 737 C CA . LEU A 1 94 ? 10.525 -0.979 0.686 1.00 87.75 94 LEU A CA 1
ATOM 738 C C . LEU A 1 94 ? 11.051 -1.750 1.905 1.00 87.75 94 LEU A C 1
ATOM 740 O O . LEU A 1 94 ? 10.343 -1.884 2.897 1.00 87.75 94 LEU A O 1
ATOM 744 N N . ARG A 1 95 ? 12.321 -2.179 1.901 1.00 88.81 95 ARG A N 1
ATOM 745 C CA . ARG A 1 95 ? 12.944 -2.809 3.083 1.00 88.81 95 ARG A CA 1
ATOM 746 C C . ARG A 1 95 ? 13.009 -1.863 4.284 1.00 88.81 95 ARG A C 1
ATOM 748 O O . ARG A 1 95 ? 12.788 -2.298 5.412 1.00 88.81 95 ARG A O 1
ATOM 755 N N . ARG A 1 96 ? 13.303 -0.577 4.060 1.00 88.12 96 ARG A N 1
ATOM 756 C CA . ARG A 1 96 ? 13.266 0.443 5.121 1.00 88.12 96 ARG A CA 1
ATOM 757 C C . ARG A 1 96 ? 11.844 0.678 5.628 1.00 88.12 96 ARG A C 1
ATOM 759 O O . ARG A 1 96 ? 11.678 0.816 6.832 1.00 88.12 96 ARG A O 1
ATOM 766 N N . GLU A 1 97 ? 10.844 0.706 4.747 1.00 87.19 97 GLU A N 1
ATOM 767 C CA . GLU A 1 97 ? 9.429 0.817 5.132 1.00 87.19 97 GLU A CA 1
ATOM 768 C C . GLU A 1 97 ? 8.997 -0.368 6.005 1.00 87.19 97 GLU A C 1
ATOM 770 O O . GLU A 1 97 ? 8.437 -0.146 7.074 1.00 87.19 97 GLU A O 1
ATOM 775 N N . ILE A 1 98 ? 9.345 -1.604 5.623 1.00 88.19 98 ILE A N 1
ATOM 776 C CA . ILE A 1 98 ? 9.085 -2.805 6.435 1.00 88.19 98 ILE A CA 1
ATOM 777 C C . ILE A 1 98 ? 9.742 -2.669 7.810 1.00 88.19 98 ILE A C 1
ATOM 779 O O . ILE A 1 98 ? 9.071 -2.833 8.826 1.00 88.19 98 ILE A O 1
ATOM 783 N N . ARG A 1 99 ? 11.037 -2.325 7.857 1.00 86.56 99 ARG A N 1
ATOM 784 C CA . ARG A 1 99 ? 11.771 -2.159 9.120 1.00 86.56 99 ARG A CA 1
ATOM 785 C C . ARG A 1 99 ? 11.120 -1.110 10.023 1.00 86.56 99 ARG A C 1
ATOM 787 O O . ARG A 1 99 ? 10.882 -1.402 11.185 1.00 86.56 99 ARG A O 1
ATOM 794 N N . LYS A 1 100 ? 10.775 0.063 9.483 1.00 85.62 100 LYS A N 1
ATOM 795 C CA . LYS A 1 100 ? 10.092 1.127 10.237 1.00 85.62 100 LYS A CA 1
ATOM 796 C C . LYS A 1 100 ? 8.707 0.706 10.725 1.00 85.62 100 LYS A C 1
ATOM 798 O O . LYS A 1 100 ? 8.320 1.076 11.820 1.00 85.62 100 LYS A O 1
ATOM 803 N N . ALA A 1 101 ? 7.967 -0.064 9.931 1.00 82.06 101 ALA A N 1
ATOM 804 C CA . ALA A 1 101 ? 6.663 -0.589 10.332 1.00 82.06 101 ALA A CA 1
ATOM 805 C C . ALA A 1 101 ? 6.760 -1.706 11.388 1.00 82.06 101 ALA A C 1
ATOM 807 O O . ALA A 1 101 ? 5.782 -1.974 12.077 1.00 82.06 101 ALA A O 1
ATOM 808 N N . SER A 1 102 ? 7.928 -2.345 11.508 1.00 78.00 102 SER A N 1
ATOM 809 C CA . SER A 1 102 ? 8.209 -3.378 12.514 1.00 78.00 102 SER A CA 1
ATOM 810 C C . SER A 1 102 ? 8.692 -2.796 13.842 1.00 78.00 102 SER A C 1
ATOM 812 O O . SER A 1 102 ? 8.693 -3.498 14.851 1.00 78.00 102 SER A O 1
ATOM 814 N N . GLU A 1 103 ? 9.158 -1.546 13.845 1.00 80.44 103 GLU A N 1
ATOM 815 C CA . GLU A 1 103 ? 9.572 -0.875 15.069 1.00 80.44 103 GLU A CA 1
ATOM 816 C C . GLU A 1 103 ? 8.327 -0.574 15.919 1.00 80.44 103 GLU A C 1
ATOM 818 O O . GLU A 1 103 ? 7.326 -0.080 15.388 1.00 80.44 103 GLU A O 1
ATOM 823 N N . PRO A 1 104 ? 8.350 -0.892 17.226 1.00 69.56 104 PRO A N 1
ATOM 824 C CA . PRO A 1 104 ? 7.217 -0.631 18.096 1.00 69.56 104 PRO A CA 1
ATOM 825 C C . PRO A 1 104 ? 6.934 0.870 18.115 1.00 69.56 104 PRO A C 1
ATOM 827 O O . PRO A 1 104 ? 7.783 1.683 18.483 1.00 69.56 104 PRO A O 1
ATOM 830 N N . VAL A 1 105 ? 5.723 1.238 17.701 1.00 70.56 105 VAL A N 1
ATOM 831 C CA . VAL A 1 105 ? 5.243 2.610 17.817 1.00 70.56 105 VAL A CA 1
ATOM 832 C C . VAL A 1 105 ? 4.875 2.815 19.277 1.00 70.56 105 VAL A C 1
ATOM 834 O O . VAL A 1 105 ? 3.928 2.204 19.764 1.00 70.56 105 VAL A O 1
ATOM 837 N N . PHE A 1 106 ? 5.628 3.660 19.975 1.00 67.25 106 PHE A N 1
ATOM 838 C CA . PHE A 1 106 ? 5.251 4.158 21.293 1.00 67.25 106 PHE A CA 1
ATOM 839 C C . PHE A 1 106 ? 4.417 5.416 21.081 1.00 67.25 106 PHE A C 1
ATOM 841 O O . PHE A 1 106 ? 4.983 6.475 20.794 1.00 67.25 106 PHE A O 1
ATOM 848 N N . PRO A 1 107 ? 3.080 5.321 21.115 1.00 65.38 107 PRO A N 1
ATOM 849 C CA . PRO A 1 107 ? 2.278 6.514 20.972 1.00 65.38 107 PRO A CA 1
ATOM 850 C C . PRO A 1 107 ? 2.458 7.400 22.219 1.00 65.38 107 PRO A C 1
ATOM 852 O O . PRO A 1 107 ? 2.702 6.873 23.308 1.00 65.38 107 PRO A O 1
ATOM 855 N N . PRO A 1 108 ? 2.379 8.733 22.074 1.00 66.50 108 PRO A N 1
ATOM 856 C CA . PRO A 1 108 ? 2.453 9.643 23.214 1.00 66.50 108 PRO A CA 1
ATOM 857 C C . PRO A 1 108 ? 1.360 9.312 24.248 1.00 66.50 108 PRO A C 1
ATOM 859 O O . PRO A 1 108 ? 0.268 8.883 23.882 1.00 66.50 108 PRO A O 1
ATOM 862 N N . ASP A 1 109 ? 1.644 9.507 25.541 1.00 58.81 109 ASP A N 1
ATOM 863 C CA . ASP A 1 109 ? 0.740 9.128 26.649 1.00 58.81 109 ASP A CA 1
ATOM 864 C C . ASP A 1 109 ? -0.627 9.845 26.625 1.00 58.81 109 ASP A C 1
ATOM 866 O O . ASP A 1 109 ? -1.612 9.391 27.228 1.00 58.81 109 ASP A O 1
ATOM 870 N N . GLU A 1 110 ? -0.722 10.951 25.894 1.00 59.22 110 GLU A N 1
ATOM 871 C CA . GLU A 1 110 ? -1.968 11.654 25.622 1.00 59.22 110 GLU A CA 1
ATOM 872 C C . GLU A 1 110 ? -2.590 11.120 24.327 1.00 59.22 110 GLU A C 1
ATOM 874 O O . GLU A 1 110 ? -2.017 11.256 23.251 1.00 59.22 110 GLU A O 1
ATOM 879 N N . SER A 1 111 ? -3.776 10.508 24.442 1.00 55.09 111 SER A N 1
ATOM 880 C CA . SER A 1 111 ? -4.621 10.153 23.296 1.00 55.09 111 SER A CA 1
ATOM 881 C C . SER A 1 111 ? -5.476 11.374 22.949 1.00 55.09 111 SER A C 1
ATOM 883 O O . SER A 1 111 ? -6.428 11.660 23.681 1.00 55.09 111 SER A O 1
ATOM 885 N N . PRO A 1 112 ? -5.179 12.138 21.881 1.00 57.38 112 PRO A N 1
ATOM 886 C CA . PRO A 1 112 ? -6.084 13.190 21.429 1.00 57.38 112 PRO A CA 1
ATOM 887 C C . PRO A 1 112 ? -7.324 12.617 20.716 1.00 57.38 112 PRO A C 1
ATOM 889 O O . PRO A 1 112 ? -8.299 13.338 20.505 1.00 57.38 112 PRO A O 1
ATOM 892 N N . SER A 1 113 ? -7.324 11.333 20.330 1.00 62.19 113 SER A N 1
ATOM 893 C CA . SER A 1 113 ? -8.406 10.724 19.552 1.00 62.19 113 SER A CA 1
ATOM 894 C C . SER A 1 113 ? -9.515 10.161 20.431 1.00 62.19 113 SER A C 1
ATOM 896 O O . SER A 1 113 ? -9.448 9.021 20.866 1.00 62.19 113 SER A O 1
ATOM 898 N N . ARG A 1 114 ? -10.593 10.928 20.617 1.00 75.31 114 ARG A N 1
ATOM 899 C CA . ARG A 1 114 ? -11.842 10.418 21.223 1.00 75.31 114 ARG A CA 1
ATOM 900 C C . ARG A 1 114 ? -12.737 9.649 20.243 1.00 75.31 114 ARG A C 1
ATOM 902 O O . ARG A 1 114 ? -13.767 9.116 20.647 1.00 75.31 114 ARG A O 1
ATOM 909 N N . SER A 1 115 ? -12.374 9.618 18.961 1.00 86.81 115 SER A N 1
ATOM 910 C CA . SER A 1 115 ? -13.196 9.065 17.887 1.00 86.81 115 SER A CA 1
ATOM 911 C C . SER A 1 115 ? -12.405 8.135 16.971 1.00 86.81 115 SER A C 1
ATOM 913 O O . SER A 1 115 ? -11.187 8.277 16.810 1.00 86.81 115 SER A O 1
ATOM 915 N N . LEU A 1 116 ? -13.124 7.207 16.333 1.00 90.38 116 LEU A N 1
ATOM 916 C CA . LEU A 1 116 ? -12.575 6.289 15.337 1.00 90.38 116 LEU A CA 1
ATOM 917 C C . LEU A 1 116 ? -11.902 7.047 14.182 1.00 90.38 116 LEU A C 1
ATOM 919 O O . LEU A 1 116 ? -10.804 6.680 13.773 1.00 90.38 116 LEU A O 1
ATOM 923 N N . ASP A 1 117 ? -12.519 8.129 13.695 1.00 90.00 117 ASP A N 1
ATOM 924 C CA . ASP A 1 117 ? -11.961 8.957 12.616 1.00 90.00 117 ASP A CA 1
ATOM 925 C C . ASP A 1 117 ? -10.641 9.627 13.016 1.00 90.00 117 ASP A C 1
ATOM 927 O O . ASP A 1 117 ? -9.681 9.602 12.245 1.00 90.00 117 ASP A O 1
ATOM 931 N N . ALA A 1 118 ? -10.536 10.152 14.239 1.00 88.38 118 ALA A N 1
ATOM 932 C CA . ALA A 1 118 ? -9.289 10.741 14.718 1.00 88.38 118 ALA A CA 1
ATOM 933 C C . ALA A 1 118 ? -8.174 9.688 14.841 1.00 88.38 118 ALA A C 1
ATOM 935 O O . ALA A 1 118 ? -7.051 9.921 14.388 1.00 88.38 118 ALA A O 1
ATOM 936 N N . LEU A 1 119 ? -8.490 8.513 15.400 1.00 89.62 119 LEU A N 1
ATOM 937 C CA . LEU A 1 119 ? -7.535 7.410 15.531 1.00 89.62 119 LEU A CA 1
ATOM 938 C C . LEU A 1 119 ? -7.065 6.918 14.153 1.00 89.62 119 LEU A C 1
ATOM 940 O O . LEU A 1 119 ? -5.873 6.693 13.937 1.00 89.62 119 LEU A O 1
ATOM 944 N N . TRP A 1 120 ? -7.991 6.803 13.199 1.00 92.12 120 TRP A N 1
ATOM 945 C CA . TRP A 1 120 ? -7.706 6.359 11.836 1.00 92.12 120 TRP A CA 1
ATOM 946 C C . TRP A 1 120 ? -6.828 7.349 11.076 1.00 92.12 120 TRP A C 1
ATOM 948 O O . TRP A 1 120 ? -5.874 6.942 10.421 1.00 92.12 120 TRP A O 1
ATOM 958 N N . ARG A 1 121 ? -7.070 8.655 11.208 1.00 89.06 121 ARG A N 1
ATOM 959 C CA . ARG A 1 121 ? -6.217 9.667 10.567 1.00 89.06 121 ARG A CA 1
ATOM 960 C C . ARG A 1 121 ? -4.786 9.665 11.095 1.00 89.06 121 ARG A C 1
ATOM 962 O O . ARG A 1 121 ? -3.869 9.958 10.337 1.00 89.06 121 ARG A O 1
ATOM 969 N N . MET A 1 122 ? -4.588 9.342 12.373 1.00 88.06 122 MET A N 1
ATOM 970 C CA . MET A 1 122 ? -3.247 9.286 12.963 1.00 88.06 122 MET A CA 1
ATOM 971 C C . MET A 1 122 ? -2.520 7.976 12.652 1.00 88.06 122 MET A C 1
ATOM 973 O O . MET A 1 122 ? -1.334 7.986 12.318 1.00 88.06 122 MET A O 1
ATOM 977 N N . TYR A 1 123 ? -3.211 6.841 12.772 1.00 89.50 123 TYR A N 1
ATOM 978 C CA . TYR A 1 123 ? -2.566 5.526 12.777 1.00 89.50 123 TYR A CA 1
ATOM 979 C C . TYR A 1 123 ? -3.077 4.557 11.715 1.00 89.50 123 TYR A C 1
ATOM 981 O O . TYR A 1 123 ? -2.476 3.502 11.548 1.00 89.50 123 TYR A O 1
ATOM 989 N N . GLY A 1 124 ? -4.127 4.896 10.974 1.00 89.81 124 GLY A N 1
ATOM 990 C CA . GLY A 1 124 ? -4.684 4.068 9.909 1.00 89.81 124 GLY A CA 1
ATOM 991 C C . GLY A 1 124 ? -3.760 3.917 8.697 1.00 89.81 124 GLY A C 1
ATOM 992 O O . GLY A 1 124 ? -2.590 4.326 8.687 1.00 89.81 124 GLY A O 1
ATOM 993 N N . LEU A 1 125 ? -4.287 3.280 7.655 1.00 90.50 125 LEU A N 1
ATOM 994 C CA . LEU A 1 125 ? -3.580 3.079 6.393 1.00 90.50 125 LEU A CA 1
ATOM 995 C C . LEU A 1 125 ? -3.917 4.184 5.389 1.00 90.50 125 LEU A C 1
ATOM 997 O O . LEU A 1 125 ? -5.085 4.409 5.065 1.00 90.50 125 LEU A O 1
ATOM 1001 N N . ASP A 1 126 ? -2.868 4.815 4.867 1.00 87.25 126 ASP A N 1
ATOM 1002 C CA . ASP A 1 126 ? -2.929 5.774 3.763 1.00 87.25 126 ASP A CA 1
ATOM 1003 C C . ASP A 1 126 ? -3.184 5.034 2.434 1.00 87.25 126 ASP A C 1
ATOM 1005 O O . ASP A 1 126 ? -2.619 3.961 2.193 1.00 87.25 126 ASP A O 1
ATOM 1009 N N . GLU A 1 127 ? -4.006 5.623 1.563 1.00 84.56 127 GLU A N 1
ATOM 1010 C CA . GLU A 1 127 ? -4.293 5.141 0.202 1.00 84.56 127 GLU A CA 1
ATOM 1011 C C . GLU A 1 127 ? -3.032 4.955 -0.657 1.00 84.56 127 GLU A C 1
ATOM 1013 O O . GLU A 1 127 ? -2.982 4.104 -1.542 1.00 84.56 127 GLU A O 1
ATOM 1018 N N . ARG A 1 128 ? -1.972 5.723 -0.378 1.00 82.88 128 ARG A N 1
ATOM 1019 C CA . ARG A 1 128 ? -0.689 5.635 -1.089 1.00 82.88 128 ARG A CA 1
ATOM 1020 C C . ARG A 1 128 ? 0.113 4.400 -0.694 1.00 82.88 128 ARG A C 1
ATOM 1022 O O . ARG A 1 128 ? 1.059 4.024 -1.390 1.00 82.88 128 ARG A O 1
ATOM 1029 N N . VAL A 1 129 ? -0.195 3.826 0.466 1.00 82.38 129 VAL A N 1
ATOM 1030 C CA . VAL A 1 129 ? 0.559 2.721 1.062 1.00 82.38 129 VAL A CA 1
ATOM 1031 C C . VAL A 1 129 ? -0.148 1.396 0.828 1.00 82.38 129 VAL A C 1
ATOM 1033 O O . VAL A 1 129 ? 0.537 0.419 0.533 1.00 82.38 129 VAL A O 1
ATOM 1036 N N . ALA A 1 130 ? -1.475 1.374 0.944 1.00 88.19 130 ALA A N 1
ATOM 1037 C CA . ALA A 1 130 ? -2.288 0.168 0.891 1.00 88.19 130 ALA A CA 1
ATOM 1038 C C . ALA A 1 130 ? -3.543 0.381 0.037 1.00 88.19 130 ALA A C 1
ATOM 1040 O O . ALA A 1 130 ? -4.117 1.469 0.019 1.00 88.19 130 ALA A O 1
ATOM 1041 N N . ASN A 1 131 ? -3.983 -0.678 -0.642 1.00 90.44 131 ASN A N 1
ATOM 1042 C CA . ASN A 1 131 ? -5.208 -0.636 -1.441 1.00 90.44 131 ASN A CA 1
ATOM 1043 C C . ASN A 1 131 ? -6.471 -0.662 -0.557 1.00 90.44 131 ASN A C 1
ATOM 1045 O O . ASN A 1 131 ? -6.413 -0.987 0.631 1.00 90.44 131 ASN A O 1
ATOM 1049 N N . ASP A 1 132 ? -7.632 -0.356 -1.137 1.00 90.62 132 ASP A N 1
ATOM 1050 C CA . ASP A 1 132 ? -8.882 -0.248 -0.373 1.00 90.62 132 ASP A CA 1
ATOM 1051 C C . ASP A 1 132 ? -9.304 -1.554 0.309 1.00 90.62 132 ASP A C 1
ATOM 1053 O O . ASP A 1 132 ? -9.854 -1.509 1.407 1.00 90.62 132 ASP A O 1
ATOM 1057 N N . ALA A 1 133 ? -8.978 -2.718 -0.260 1.00 91.25 133 ALA A N 1
ATOM 1058 C CA . ALA A 1 133 ? -9.255 -4.005 0.377 1.00 91.25 133 ALA A CA 1
ATOM 1059 C C . ALA A 1 133 ? -8.423 -4.207 1.658 1.00 91.25 133 ALA A C 1
ATOM 1061 O O . ALA A 1 133 ? -8.947 -4.652 2.681 1.00 91.25 133 ALA A O 1
ATOM 1062 N N . GLU A 1 134 ? -7.137 -3.848 1.635 1.00 93.06 134 GLU A N 1
ATOM 1063 C CA . GLU A 1 134 ? -6.253 -3.890 2.808 1.00 93.06 134 GLU A CA 1
ATOM 1064 C C . GLU A 1 134 ? -6.705 -2.896 3.883 1.00 93.06 134 GLU A C 1
ATOM 1066 O O . GLU A 1 134 ? -6.760 -3.234 5.069 1.00 93.06 134 GLU A O 1
ATOM 1071 N N . ARG A 1 135 ? -7.084 -1.684 3.467 1.00 94.38 135 ARG A N 1
ATOM 1072 C CA . ARG A 1 135 ? -7.605 -0.644 4.361 1.00 94.38 135 ARG A CA 1
ATOM 1073 C C . ARG A 1 135 ? -8.921 -1.074 5.001 1.00 94.38 135 ARG A C 1
ATOM 1075 O O . ARG A 1 135 ? -9.074 -0.959 6.215 1.00 94.38 135 ARG A O 1
ATOM 1082 N N . LEU A 1 136 ? -9.840 -1.635 4.220 1.00 94.94 136 LE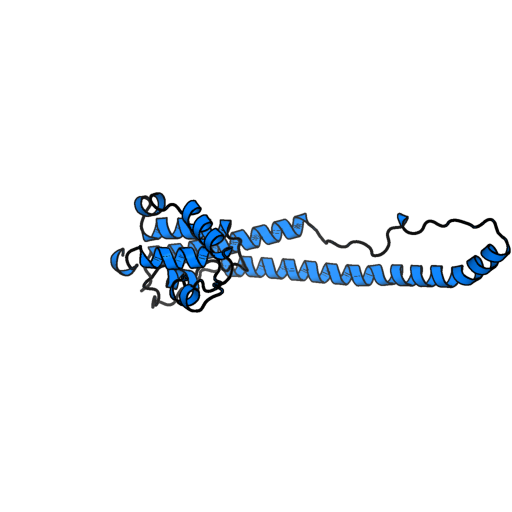U A N 1
ATOM 1083 C CA . LEU A 1 136 ? -11.104 -2.152 4.728 1.00 94.94 136 LEU A CA 1
ATOM 1084 C C . LEU A 1 136 ? -10.888 -3.313 5.706 1.00 94.94 136 LEU A C 1
ATOM 1086 O O . LEU A 1 136 ? -11.513 -3.352 6.764 1.00 94.94 136 LEU A O 1
ATOM 1090 N N . GLY A 1 137 ? -9.971 -4.232 5.393 1.00 95.19 137 GLY A N 1
ATOM 1091 C CA . GLY A 1 137 ? -9.599 -5.324 6.293 1.00 95.19 137 GLY A CA 1
ATOM 1092 C C . GLY A 1 137 ? -9.082 -4.821 7.644 1.00 95.19 137 GLY A C 1
ATOM 1093 O O . GLY A 1 137 ? -9.503 -5.320 8.690 1.00 95.19 137 GLY A O 1
ATOM 1094 N N . LEU A 1 138 ? -8.231 -3.788 7.636 1.00 96.00 138 LEU A N 1
ATOM 1095 C CA . LEU A 1 138 ? -7.757 -3.152 8.865 1.00 96.00 138 LEU A CA 1
ATOM 1096 C C . LEU A 1 138 ? -8.899 -2.483 9.640 1.00 96.00 138 LEU A C 1
ATOM 1098 O O . LEU A 1 138 ? -8.989 -2.662 10.853 1.00 96.00 138 LEU A O 1
ATOM 1102 N N . LEU A 1 139 ? -9.786 -1.756 8.956 1.00 96.00 139 LEU A N 1
ATOM 1103 C CA . LEU A 1 139 ? -10.930 -1.093 9.584 1.00 96.00 139 LEU A CA 1
ATOM 1104 C C . LEU A 1 139 ? -11.856 -2.096 10.286 1.00 96.00 139 LEU A C 1
ATOM 1106 O O . LEU A 1 139 ? -12.226 -1.887 11.442 1.00 96.00 139 LEU A O 1
ATOM 1110 N N . LYS A 1 140 ? -12.169 -3.222 9.634 1.00 95.94 140 LYS A N 1
ATOM 1111 C CA . LYS A 1 140 ? -12.948 -4.316 10.238 1.00 95.94 140 LYS A CA 1
ATOM 1112 C C . LYS A 1 140 ? -12.265 -4.867 11.493 1.00 95.94 140 LYS A C 1
ATOM 1114 O O . LYS A 1 140 ? -12.913 -5.067 12.521 1.00 95.94 140 LYS A O 1
ATOM 1119 N N . ALA A 1 141 ? -10.948 -5.082 11.436 1.00 95.88 141 ALA A N 1
ATOM 1120 C CA . ALA A 1 141 ? -10.171 -5.556 12.582 1.00 95.88 141 ALA A CA 1
ATOM 1121 C C . ALA A 1 141 ? -10.158 -4.542 13.739 1.00 95.88 141 ALA A C 1
ATOM 1123 O O . ALA A 1 141 ? -10.251 -4.935 14.905 1.00 95.88 141 ALA A O 1
ATOM 1124 N N . TRP A 1 142 ? -10.086 -3.246 13.429 1.00 95.38 142 TRP A N 1
ATOM 1125 C CA . TRP A 1 142 ? -10.174 -2.172 14.413 1.00 95.38 142 TRP A CA 1
ATOM 1126 C C . TRP A 1 142 ? -11.539 -2.124 15.084 1.00 95.38 142 TRP A C 1
ATOM 1128 O O . TRP A 1 142 ? -11.597 -2.151 16.306 1.00 95.38 142 TRP A O 1
ATOM 1138 N N . ILE A 1 143 ? -12.633 -2.134 14.321 1.00 94.81 143 ILE A N 1
ATOM 1139 C CA . ILE A 1 143 ? -13.987 -2.084 14.889 1.00 94.81 143 ILE A CA 1
ATOM 1140 C C . ILE A 1 143 ? -14.244 -3.298 15.779 1.00 94.81 143 ILE A C 1
ATOM 1142 O O . ILE A 1 143 ? -14.717 -3.145 16.900 1.00 94.81 143 ILE A O 1
ATOM 1146 N N . ARG A 1 144 ? -13.829 -4.493 15.345 1.00 95.44 144 ARG A N 1
ATOM 1147 C CA . ARG A 1 144 ? -13.900 -5.703 16.175 1.00 95.44 144 ARG A CA 1
ATOM 1148 C C . ARG A 1 144 ? -13.087 -5.586 17.465 1.00 95.44 144 ARG A C 1
ATOM 1150 O O . ARG A 1 144 ? -13.488 -6.141 18.483 1.00 95.44 144 ARG A O 1
ATOM 1157 N N . THR A 1 145 ? -11.947 -4.900 17.425 1.00 93.88 145 THR A N 1
ATOM 1158 C CA . THR A 1 145 ? -11.070 -4.710 18.591 1.00 93.88 145 THR A CA 1
ATOM 1159 C C . THR A 1 145 ? -11.603 -3.649 19.552 1.00 93.88 145 THR A C 1
ATOM 1161 O O . THR A 1 145 ? -11.493 -3.830 20.760 1.00 93.88 145 THR A O 1
ATOM 1164 N N . LEU A 1 146 ? -12.171 -2.564 19.025 1.00 91.69 146 LEU A N 1
ATOM 1165 C CA . LEU A 1 146 ? -12.648 -1.420 19.801 1.00 91.69 146 LEU A CA 1
ATOM 1166 C C . LEU A 1 146 ? -14.057 -1.646 20.358 1.00 91.69 146 LEU A C 1
ATOM 1168 O O . LEU A 1 146 ? -14.306 -1.302 21.503 1.00 91.69 146 LEU A O 1
ATOM 1172 N N . TYR A 1 147 ? -14.953 -2.247 19.573 1.00 91.62 147 TYR A N 1
ATOM 1173 C CA . TYR A 1 147 ? -16.386 -2.359 19.879 1.00 91.62 147 TYR A CA 1
ATOM 1174 C C . TYR A 1 147 ? -16.879 -3.811 20.006 1.00 91.62 147 TYR A C 1
ATOM 1176 O O . TYR A 1 147 ? -18.043 -4.055 20.321 1.00 91.62 147 TYR A O 1
ATOM 1184 N N . GLY A 1 148 ? -16.004 -4.794 19.773 1.00 92.94 148 GLY A N 1
ATOM 1185 C CA . GLY A 1 148 ? -16.326 -6.216 19.873 1.00 92.94 148 GLY A CA 1
ATOM 1186 C C . GLY A 1 148 ? -16.909 -6.828 18.595 1.00 92.94 148 GLY A C 1
ATOM 1187 O O . GLY A 1 148 ? -17.255 -6.150 17.627 1.00 92.94 148 GLY A O 1
ATOM 1188 N N . ALA A 1 149 ? -17.007 -8.160 18.589 1.00 92.88 149 ALA A N 1
ATOM 1189 C CA . ALA A 1 149 ? -17.512 -8.924 17.446 1.00 92.88 149 ALA A CA 1
ATOM 1190 C C . ALA A 1 149 ? -18.979 -8.615 17.070 1.00 92.88 149 ALA A C 1
ATOM 1192 O O . ALA A 1 149 ? -19.221 -8.441 15.879 1.00 92.88 149 ALA A O 1
ATOM 1193 N N . PRO A 1 150 ? -19.934 -8.458 18.016 1.00 93.56 150 PRO A N 1
ATOM 1194 C CA . PRO A 1 150 ? -21.336 -8.219 17.658 1.00 93.56 150 PRO A CA 1
ATOM 1195 C C . PRO A 1 150 ? -21.549 -6.933 16.853 1.00 93.56 150 PRO A C 1
ATOM 1197 O O . PRO A 1 150 ? -22.315 -6.923 15.895 1.00 93.56 150 PRO A O 1
ATOM 1200 N N . VAL A 1 151 ? -20.842 -5.855 17.213 1.00 92.31 151 VAL A N 1
ATOM 1201 C CA . VAL A 1 151 ? -20.892 -4.578 16.483 1.00 92.31 151 VAL A CA 1
ATOM 1202 C C . VAL A 1 151 ? -20.192 -4.704 15.135 1.00 92.31 151 VAL A C 1
ATOM 1204 O O . VAL A 1 151 ? -20.680 -4.208 14.127 1.00 92.31 151 VAL A O 1
ATOM 1207 N N . ALA A 1 152 ? -19.050 -5.393 15.090 1.00 92.81 152 ALA A N 1
ATOM 1208 C CA . ALA A 1 152 ? -18.323 -5.575 13.843 1.00 92.81 152 ALA A CA 1
ATOM 1209 C C . ALA A 1 152 ? -19.111 -6.391 12.809 1.00 92.81 152 ALA A C 1
ATOM 1211 O O . ALA A 1 152 ? -18.959 -6.132 11.622 1.00 92.81 152 ALA A O 1
ATOM 1212 N N . GLU A 1 153 ? -19.920 -7.358 13.244 1.00 92.75 153 GLU A N 1
ATOM 1213 C CA . GLU A 1 153 ? -20.705 -8.246 12.378 1.00 92.75 153 GLU A CA 1
ATOM 1214 C C . GLU A 1 153 ? -22.047 -7.642 11.940 1.00 92.75 153 GLU A C 1
ATOM 1216 O O . GLU A 1 153 ? -22.588 -8.055 10.918 1.00 92.75 153 GLU A O 1
ATOM 1221 N N . SER A 1 154 ? -22.578 -6.651 12.663 1.00 93.69 154 SER A N 1
ATOM 1222 C CA . SER A 1 154 ? -23.832 -5.978 12.295 1.00 93.69 154 SER A CA 1
ATOM 1223 C C . SER A 1 154 ? -23.668 -4.906 11.213 1.00 93.69 154 SER A C 1
ATOM 1225 O O . SER A 1 154 ? -24.655 -4.469 10.620 1.00 93.69 154 SER A O 1
ATOM 1227 N N . ILE A 1 155 ? -22.435 -4.468 10.947 1.00 93.25 155 ILE A N 1
ATOM 1228 C CA . ILE A 1 155 ? -22.137 -3.434 9.956 1.00 93.25 155 ILE A CA 1
ATOM 1229 C C . ILE A 1 155 ? -21.998 -4.070 8.567 1.00 93.25 155 ILE A C 1
ATOM 1231 O O . ILE A 1 155 ? -21.088 -4.859 8.318 1.00 93.25 155 ILE A O 1
ATOM 1235 N N . ASP A 1 156 ? -22.857 -3.658 7.634 1.00 94.00 156 ASP A N 1
ATOM 1236 C CA . ASP A 1 156 ? -22.699 -3.943 6.203 1.00 94.00 156 ASP A CA 1
ATOM 1237 C C . ASP A 1 156 ? -21.643 -3.010 5.588 1.00 94.00 156 ASP A C 1
ATOM 1239 O O . ASP A 1 156 ? -21.940 -1.893 5.156 1.00 94.00 156 ASP A O 1
ATOM 1243 N N . TYR A 1 157 ? -20.379 -3.433 5.605 1.00 92.44 157 TYR A N 1
ATOM 1244 C CA . TYR A 1 157 ? -19.282 -2.622 5.076 1.00 92.44 157 TYR A CA 1
ATOM 1245 C C . TYR A 1 157 ? -19.334 -2.515 3.555 1.00 92.44 157 TYR A C 1
ATOM 1247 O O . TYR A 1 157 ? -19.152 -1.432 3.005 1.00 92.44 157 TYR A O 1
ATOM 1255 N N . GLU A 1 158 ? -19.556 -3.638 2.883 1.00 91.56 158 GLU A N 1
ATOM 1256 C CA . GLU A 1 158 ? -19.553 -3.763 1.432 1.00 91.56 158 GLU A CA 1
ATOM 1257 C C . GLU A 1 158 ? -20.644 -2.896 0.803 1.00 91.56 158 GLU A C 1
ATOM 1259 O O . GLU A 1 158 ? -20.343 -2.097 -0.087 1.00 91.56 158 GLU A O 1
ATOM 1264 N N . GLY A 1 159 ? -21.880 -2.977 1.307 1.00 89.94 159 GLY A N 1
ATOM 1265 C CA . GLY A 1 159 ? -22.979 -2.141 0.827 1.00 89.94 159 GLY A CA 1
ATOM 1266 C C . GLY A 1 159 ? -22.712 -0.651 1.035 1.00 89.94 159 GLY A C 1
ATOM 1267 O O . GLY A 1 159 ? -22.976 0.162 0.147 1.00 89.94 159 GLY A O 1
ATOM 1268 N N . ARG A 1 160 ? -22.101 -0.272 2.165 1.00 90.81 160 ARG A N 1
ATOM 1269 C CA . ARG A 1 160 ? -21.742 1.129 2.443 1.00 90.81 160 ARG A CA 1
ATOM 1270 C C . ARG A 1 160 ? -20.616 1.643 1.549 1.00 90.81 160 ARG A C 1
ATOM 1272 O O . ARG A 1 160 ? -20.693 2.782 1.094 1.00 90.81 160 ARG A O 1
ATOM 1279 N N . VAL A 1 161 ? -19.588 0.836 1.277 1.00 90.06 161 VAL A N 1
ATOM 1280 C CA . VAL A 1 161 ? -18.517 1.209 0.334 1.00 90.06 161 VAL A CA 1
ATOM 1281 C C . VAL A 1 161 ? -19.097 1.407 -1.064 1.00 90.06 161 VAL A C 1
ATOM 1283 O O . VAL A 1 161 ? -18.840 2.444 -1.673 1.00 90.06 161 VAL A O 1
ATOM 1286 N N . LEU A 1 162 ? -19.938 0.480 -1.533 1.00 89.62 162 LEU A N 1
ATOM 1287 C CA . LEU A 1 162 ? -20.614 0.595 -2.828 1.00 89.62 162 LEU A CA 1
ATOM 1288 C C . LEU A 1 162 ? -21.466 1.865 -2.911 1.00 89.62 162 LEU A C 1
ATOM 1290 O O . LEU A 1 162 ? -21.345 2.620 -3.872 1.00 89.62 162 LEU A O 1
ATOM 1294 N N . PHE A 1 163 ? -22.253 2.161 -1.874 1.00 87.88 163 PHE A N 1
ATOM 1295 C CA . PHE A 1 163 ? -23.042 3.390 -1.809 1.00 87.88 163 PHE A CA 1
ATOM 1296 C C . PHE A 1 163 ? -22.170 4.654 -1.894 1.00 87.88 163 PHE A C 1
ATOM 1298 O O . PHE A 1 163 ? -22.509 5.604 -2.606 1.00 87.88 163 PHE A O 1
ATOM 1305 N N . ILE A 1 164 ? -21.034 4.678 -1.188 1.00 86.69 164 ILE A N 1
ATOM 1306 C CA . ILE A 1 164 ? -20.082 5.797 -1.229 1.00 86.69 164 ILE A CA 1
ATOM 1307 C C . ILE A 1 164 ? -19.488 5.950 -2.634 1.00 86.69 164 ILE A C 1
ATOM 1309 O O . ILE A 1 164 ? -19.369 7.072 -3.126 1.00 86.69 164 ILE A O 1
ATOM 1313 N N . GLU A 1 165 ? -19.114 4.852 -3.288 1.00 85.94 165 GLU A N 1
ATOM 1314 C CA . GLU A 1 165 ? -18.569 4.875 -4.646 1.00 85.94 165 GLU A CA 1
ATOM 1315 C C . GLU A 1 165 ? -19.599 5.331 -5.683 1.00 85.94 165 GLU A C 1
ATOM 1317 O O . GLU A 1 165 ? -19.293 6.182 -6.518 1.00 85.94 165 GLU A O 1
ATOM 1322 N N . GLU A 1 166 ? -20.826 4.817 -5.622 1.00 84.19 166 GLU A N 1
ATOM 1323 C CA . GLU A 1 166 ? -21.919 5.228 -6.506 1.00 84.19 166 GLU A CA 1
ATOM 1324 C C . GLU A 1 166 ? -22.257 6.707 -6.337 1.00 84.19 166 GLU A C 1
ATOM 1326 O O . GLU A 1 166 ? -22.454 7.421 -7.322 1.00 84.19 166 GLU A O 1
ATOM 1331 N N . SER A 1 167 ? -22.253 7.193 -5.096 1.00 76.25 167 SER A N 1
ATOM 1332 C CA . SER A 1 167 ? -22.507 8.601 -4.795 1.00 76.25 167 SER A CA 1
ATOM 1333 C C . SER A 1 167 ? -21.461 9.533 -5.414 1.00 76.25 167 SER A C 1
ATOM 1335 O O . SER A 1 167 ? -21.799 10.652 -5.786 1.00 76.25 167 SER A O 1
ATOM 1337 N N . ARG A 1 168 ? -20.217 9.069 -5.600 1.00 74.38 168 ARG A N 1
ATOM 1338 C CA . ARG A 1 168 ? -19.146 9.830 -6.276 1.00 74.38 168 ARG A CA 1
ATOM 1339 C C . ARG A 1 168 ? -19.256 9.836 -7.791 1.00 74.38 168 ARG A C 1
ATOM 1341 O O . ARG A 1 168 ? -18.696 10.715 -8.431 1.00 74.38 168 ARG A O 1
ATOM 1348 N N . ARG A 1 169 ? -19.921 8.837 -8.373 1.00 71.88 169 ARG A N 1
ATOM 1349 C CA . ARG A 1 169 ? -20.143 8.764 -9.825 1.00 71.88 169 ARG A CA 1
ATOM 1350 C C . ARG A 1 169 ? -21.272 9.685 -10.277 1.00 71.88 169 ARG A C 1
ATOM 1352 O O . ARG A 1 169 ? -21.459 9.854 -11.480 1.00 71.88 169 ARG A O 1
ATOM 1359 N N . ARG A 1 170 ? -22.037 10.256 -9.339 1.00 67.00 170 ARG A N 1
ATOM 1360 C CA . ARG A 1 170 ? -23.067 11.236 -9.671 1.00 67.00 170 ARG A CA 1
ATOM 1361 C C . ARG A 1 170 ? -22.400 12.506 -10.210 1.00 67.00 170 ARG A C 1
ATOM 1363 O O . ARG A 1 170 ? -21.408 12.946 -9.631 1.00 67.00 170 ARG A O 1
ATOM 1370 N N . PRO A 1 171 ? -22.912 13.066 -11.316 1.00 58.06 171 PRO A N 1
ATOM 1371 C CA . PRO A 1 171 ? -22.381 14.302 -11.874 1.00 58.06 171 PRO A CA 1
ATOM 1372 C C . PRO A 1 171 ? -22.446 15.423 -10.835 1.00 58.06 171 PRO A C 1
ATOM 1374 O O . PRO A 1 171 ? -23.348 15.432 -9.992 1.00 58.06 171 PRO A O 1
ATOM 1377 N N . GLU A 1 172 ? -21.483 16.349 -10.896 1.00 60.38 172 GLU A N 1
ATOM 1378 C CA . GLU A 1 172 ? -21.497 17.536 -10.044 1.00 60.38 172 GLU A CA 1
ATOM 1379 C C . GLU A 1 172 ? -22.858 18.239 -10.157 1.00 60.38 172 GLU A C 1
ATOM 1381 O O . GLU A 1 172 ? -23.377 18.382 -11.272 1.00 60.38 172 GLU A O 1
ATOM 1386 N N . PRO A 1 173 ? -23.449 18.653 -9.024 1.00 61.09 173 PRO A N 1
ATOM 1387 C CA . PRO A 1 173 ? -24.689 19.412 -9.026 1.00 61.09 173 PRO A CA 1
ATOM 1388 C C . PRO A 1 173 ? -24.529 20.638 -9.929 1.00 61.09 173 PRO A C 1
ATOM 1390 O O . PRO A 1 173 ? -23.637 21.464 -9.743 1.00 61.09 173 PRO A O 1
ATOM 1393 N N . SER A 1 174 ? -25.386 20.724 -10.940 1.00 59.50 174 SER A N 1
ATOM 1394 C CA . SER A 1 174 ? -25.299 21.738 -11.995 1.00 59.50 174 SER A CA 1
ATOM 1395 C C . SER A 1 174 ? -26.010 23.037 -11.617 1.00 59.50 174 SER A C 1
ATOM 1397 O O . SER A 1 174 ? -25.840 24.061 -12.280 1.00 59.50 174 SER A O 1
ATOM 1399 N N . THR A 1 175 ? -26.791 23.007 -10.535 1.00 68.00 175 THR A N 1
ATOM 1400 C CA . THR A 1 175 ? -27.574 24.142 -10.050 1.00 68.00 175 THR A CA 1
ATOM 1401 C C . THR A 1 175 ? -27.254 24.496 -8.589 1.00 68.00 175 THR A C 1
ATOM 1403 O O . THR A 1 175 ? -26.876 23.629 -7.798 1.00 68.00 175 THR A O 1
ATOM 1406 N N . PRO A 1 176 ? -27.421 25.772 -8.186 1.00 69.50 176 PRO A N 1
ATOM 1407 C CA . PRO A 1 176 ? -27.182 26.216 -6.808 1.00 69.50 176 PRO A CA 1
ATOM 1408 C C . PRO A 1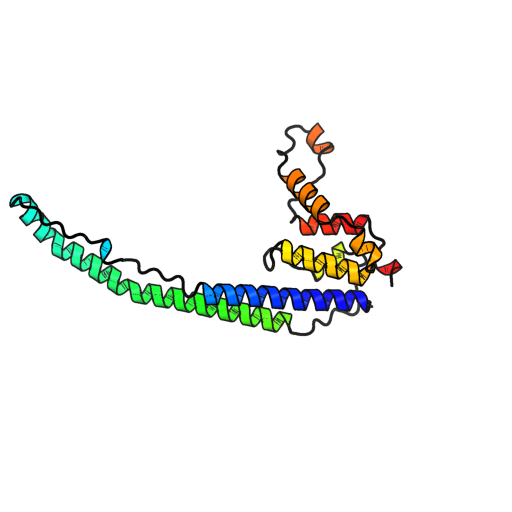 176 ? -28.064 25.519 -5.759 1.00 69.50 176 PRO A C 1
ATOM 1410 O O . PRO A 1 176 ? -27.632 25.314 -4.628 1.00 69.50 176 PRO A O 1
ATOM 1413 N N . GLU A 1 177 ? -29.290 25.136 -6.129 1.00 69.94 177 GLU A N 1
ATOM 1414 C CA . GLU A 1 177 ? -30.216 24.392 -5.262 1.00 69.94 177 GLU A CA 1
ATOM 1415 C C . GLU A 1 177 ? -29.765 22.937 -5.072 1.00 69.94 177 GLU A C 1
ATOM 1417 O O . GLU A 1 177 ? -29.801 22.420 -3.955 1.00 69.94 177 GLU A O 1
ATOM 1422 N N . GLU A 1 178 ? -29.244 22.300 -6.126 1.00 61.84 178 GLU A N 1
ATOM 1423 C CA . GLU A 1 178 ? -28.617 20.978 -6.030 1.00 61.84 178 GLU A CA 1
ATOM 1424 C C . GLU A 1 178 ? -27.328 21.019 -5.200 1.00 61.84 178 GLU A C 1
ATOM 1426 O O . GLU A 1 178 ? -27.053 20.068 -4.483 1.00 61.84 178 GLU A O 1
ATOM 1431 N N . LEU A 1 179 ? -26.565 22.116 -5.229 1.00 60.16 179 LEU A N 1
ATOM 1432 C CA . LEU A 1 179 ? -25.373 22.322 -4.392 1.00 60.16 179 LEU A CA 1
ATOM 1433 C C . LEU A 1 179 ? -25.694 22.369 -2.889 1.00 60.16 179 LEU A C 1
ATOM 1435 O O . LEU A 1 179 ? -24.891 21.911 -2.080 1.00 60.16 179 LEU A O 1
ATOM 1439 N N . LEU A 1 180 ? -26.859 22.906 -2.512 1.00 58.62 180 LEU A N 1
ATOM 1440 C CA . LEU A 1 180 ? -27.316 22.968 -1.116 1.00 58.62 180 LEU A CA 1
ATOM 1441 C C . LEU A 1 180 ? -27.924 21.644 -0.629 1.00 58.62 180 LEU A C 1
ATOM 1443 O O . LEU A 1 180 ? -27.884 21.360 0.567 1.00 58.62 180 LEU A O 1
ATOM 1447 N N . ALA A 1 181 ? -28.488 20.847 -1.541 1.00 57.28 181 ALA A N 1
ATOM 1448 C CA . ALA A 1 181 ? -29.068 19.535 -1.248 1.00 57.28 181 ALA A CA 1
ATOM 1449 C C . ALA A 1 181 ? -28.075 18.372 -1.430 1.00 57.28 181 ALA A C 1
ATOM 1451 O O . ALA A 1 181 ? -28.301 17.274 -0.912 1.00 57.28 181 ALA A O 1
ATOM 1452 N N . ALA A 1 182 ? -26.985 18.586 -2.170 1.00 52.34 182 ALA A N 1
ATOM 1453 C CA . ALA A 1 182 ? -25.958 17.586 -2.390 1.00 52.34 182 ALA A CA 1
ATOM 1454 C C . ALA A 1 182 ? -25.214 17.316 -1.078 1.00 52.34 182 ALA A C 1
ATOM 1456 O O . ALA A 1 182 ? -24.789 18.252 -0.392 1.00 52.34 182 ALA A O 1
ATOM 1457 N N . PRO A 1 183 ? -24.991 16.043 -0.718 1.00 54.62 183 PRO A N 1
ATOM 1458 C CA . PRO A 1 183 ? -24.069 15.738 0.358 1.00 54.62 183 PRO A CA 1
ATOM 1459 C C . PRO A 1 183 ? -22.708 16.317 -0.036 1.00 54.62 183 PRO A C 1
ATOM 1461 O O . PRO A 1 183 ? -22.236 16.072 -1.146 1.00 54.62 183 PRO A O 1
ATOM 1464 N N . ASN A 1 184 ? -22.090 17.101 0.852 1.00 49.97 184 ASN A N 1
ATOM 1465 C CA . ASN A 1 184 ? -20.744 17.641 0.665 1.00 49.97 184 ASN A CA 1
ATOM 1466 C C . ASN A 1 184 ? -19.734 16.485 0.588 1.00 49.97 184 ASN A C 1
ATOM 1468 O O . ASN A 1 184 ? -19.059 16.151 1.565 1.00 49.97 184 ASN A O 1
ATOM 1472 N N . PHE A 1 185 ? -19.634 15.840 -0.571 1.00 50.81 185 PHE A N 1
ATOM 1473 C CA . PHE A 1 185 ? -18.649 14.809 -0.833 1.00 50.81 185 PHE A CA 1
ATOM 1474 C C . PHE A 1 185 ? -17.318 15.500 -1.108 1.00 50.81 185 PHE A C 1
ATOM 1476 O O . PHE A 1 185 ? -16.896 15.698 -2.246 1.00 50.81 185 PHE A O 1
ATOM 1483 N N . VAL A 1 186 ? -16.629 15.863 -0.025 1.00 54.59 186 VAL A N 1
ATOM 1484 C CA . VAL A 1 186 ? -15.184 16.087 -0.076 1.00 54.59 186 VAL A CA 1
ATOM 1485 C C . VAL A 1 186 ? -14.592 14.850 -0.750 1.00 54.59 186 VAL A C 1
ATOM 1487 O O . VAL A 1 186 ? -14.885 13.738 -0.307 1.00 54.59 186 VAL A O 1
ATOM 1490 N N . HIS A 1 187 ? -13.808 15.034 -1.818 1.00 64.44 187 HIS A N 1
ATOM 1491 C CA . HIS A 1 187 ? -13.064 13.979 -2.518 1.00 64.44 187 HIS A CA 1
ATOM 1492 C C . HIS A 1 187 ? -12.064 13.306 -1.562 1.00 64.44 187 HIS A C 1
ATOM 1494 O O . HIS A 1 187 ? -10.860 13.535 -1.605 1.00 64.44 187 HIS A O 1
ATOM 1500 N N . ARG A 1 188 ? -12.573 12.517 -0.622 1.00 72.44 188 ARG A N 1
ATOM 1501 C CA . ARG A 1 188 ? -11.805 11.669 0.280 1.00 72.44 188 ARG A CA 1
ATOM 1502 C C . ARG A 1 188 ? -11.823 10.255 -0.267 1.00 72.44 188 ARG A C 1
ATOM 1504 O O . ARG A 1 188 ? -12.717 9.929 -1.033 1.00 72.44 188 ARG A O 1
ATOM 1511 N N . PRO A 1 189 ? -10.904 9.376 0.110 1.00 82.94 189 PRO A N 1
ATOM 1512 C CA . PRO A 1 189 ? -10.976 7.960 -0.252 1.00 82.94 189 PRO A CA 1
ATOM 1513 C C . PRO A 1 189 ? -12.240 7.284 0.302 1.00 82.94 189 PRO A C 1
ATOM 1515 O O . PRO A 1 189 ? -12.796 7.746 1.300 1.00 82.94 189 PRO A O 1
ATOM 1518 N N . ALA A 1 190 ? -12.732 6.220 -0.346 1.00 87.25 190 ALA A N 1
ATOM 1519 C CA . ALA A 1 190 ? -13.993 5.562 0.036 1.00 87.25 190 ALA A CA 1
ATOM 1520 C C . ALA A 1 190 ? -13.962 5.072 1.487 1.00 87.25 190 ALA A C 1
ATOM 1522 O O . ALA A 1 190 ? -14.899 5.303 2.252 1.00 87.25 190 ALA A O 1
ATOM 1523 N N . ILE A 1 191 ? -12.829 4.498 1.891 1.00 91.44 191 ILE A N 1
ATOM 1524 C CA . ILE A 1 191 ? -12.621 4.009 3.252 1.00 91.44 191 ILE A CA 1
ATOM 1525 C C . ILE A 1 191 ? -12.584 5.150 4.274 1.00 91.44 191 ILE A C 1
ATOM 1527 O O . ILE A 1 191 ? -13.150 5.006 5.349 1.00 91.44 191 ILE A O 1
ATOM 1531 N N . ASP A 1 192 ? -12.010 6.310 3.951 1.00 89.75 192 ASP A N 1
ATOM 1532 C CA . ASP A 1 192 ? -11.984 7.443 4.891 1.00 89.75 192 ASP A CA 1
ATOM 1533 C C . ASP A 1 192 ? -13.370 8.078 5.057 1.00 89.75 192 ASP A C 1
ATOM 1535 O O . ASP A 1 192 ? -13.741 8.500 6.154 1.00 89.75 192 ASP A O 1
ATOM 1539 N N . SER A 1 193 ? -14.168 8.109 3.985 1.00 89.62 193 SER A N 1
ATOM 1540 C CA . SER A 1 193 ? -15.586 8.473 4.071 1.00 89.62 193 SER A CA 1
ATOM 1541 C C . SER A 1 193 ? -16.361 7.485 4.945 1.00 89.62 193 SER A C 1
ATOM 1543 O O . SER A 1 193 ? -17.141 7.915 5.794 1.00 89.62 193 SER A O 1
ATOM 1545 N N . LEU A 1 194 ? -16.115 6.181 4.787 1.00 91.81 194 LEU A N 1
ATOM 1546 C CA . LEU A 1 194 ? -16.733 5.142 5.609 1.00 91.81 194 LEU A CA 1
ATOM 1547 C C . LEU A 1 194 ? -16.347 5.287 7.085 1.00 91.81 194 LEU A C 1
ATOM 1549 O O . LEU A 1 194 ? -17.213 5.223 7.949 1.00 91.81 194 LEU A O 1
ATOM 1553 N N . VAL A 1 195 ? -15.071 5.532 7.380 1.00 93.00 195 VAL A N 1
ATOM 1554 C CA . VAL A 1 195 ? -14.579 5.785 8.740 1.00 93.00 195 VAL A CA 1
ATOM 1555 C C . VAL A 1 195 ? -15.269 6.997 9.355 1.00 93.00 195 VAL A C 1
ATOM 1557 O O . VAL A 1 195 ? -15.738 6.923 10.489 1.00 93.00 195 VAL A O 1
ATOM 1560 N N . SER A 1 196 ? -15.362 8.101 8.612 1.00 90.56 196 SER A N 1
ATOM 1561 C CA . SER A 1 196 ? -16.033 9.313 9.083 1.00 90.56 196 SER A CA 1
ATOM 1562 C C . SER A 1 196 ? -17.517 9.070 9.361 1.00 90.56 196 SER A C 1
ATOM 1564 O O . SER A 1 196 ? -18.036 9.597 10.340 1.00 90.56 196 SER A O 1
ATOM 1566 N N . TRP A 1 197 ? -18.190 8.279 8.521 1.00 90.12 197 TRP A N 1
ATOM 1567 C CA . TRP A 1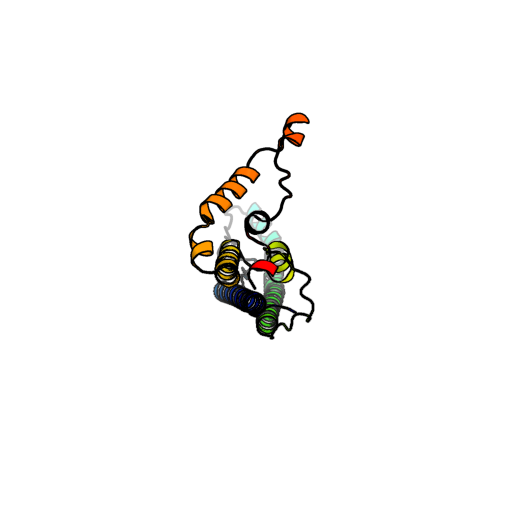 197 ? -19.586 7.895 8.725 1.00 90.12 197 TRP A CA 1
ATOM 1568 C C . TRP A 1 197 ? -19.729 7.017 9.973 1.00 90.12 197 TRP A C 1
ATOM 1570 O O . TRP A 1 197 ? -20.473 7.365 10.888 1.00 90.12 197 TRP A O 1
ATOM 1580 N N . LEU A 1 198 ? -18.961 5.931 10.072 1.00 92.12 198 LEU A N 1
ATOM 1581 C CA . LEU A 1 198 ? -18.995 5.023 11.223 1.00 92.12 198 LEU A CA 1
ATOM 1582 C C . LEU A 1 198 ? -18.654 5.734 12.532 1.00 92.12 198 LEU A C 1
ATOM 1584 O O . LEU A 1 198 ? -19.251 5.443 13.561 1.00 92.12 198 LEU A O 1
ATOM 1588 N N . SER A 1 199 ? -17.748 6.709 12.496 1.00 90.75 199 SER A N 1
ATOM 1589 C CA . SER A 1 199 ? -17.408 7.520 13.662 1.00 90.75 199 SER A CA 1
ATOM 1590 C C . SER A 1 199 ? -18.560 8.402 14.161 1.00 90.75 199 SER A C 1
ATOM 1592 O O . SER A 1 199 ? -18.468 8.881 15.288 1.00 90.75 199 SER A O 1
ATOM 1594 N N . GLY A 1 200 ? -19.583 8.668 13.341 1.00 87.00 200 GLY A N 1
ATOM 1595 C CA . GLY A 1 200 ? -20.801 9.372 13.751 1.00 87.00 200 GLY A CA 1
ATOM 1596 C C . GLY A 1 200 ? -21.912 8.447 14.257 1.00 87.00 200 GLY A C 1
ATOM 1597 O O . GLY A 1 200 ? -22.784 8.904 14.988 1.00 87.00 200 GLY A O 1
ATOM 1598 N N . GLU A 1 201 ? -21.889 7.164 13.884 1.00 88.56 201 GLU A N 1
ATOM 1599 C CA . GLU A 1 201 ? -22.870 6.163 14.333 1.00 88.56 201 GLU A CA 1
ATOM 1600 C C . GLU A 1 201 ? -22.437 5.429 15.605 1.00 88.56 201 GLU A C 1
ATOM 1602 O O . GLU A 1 201 ? -23.272 5.057 16.427 1.00 88.56 201 GLU A O 1
ATOM 1607 N N . LEU A 1 202 ? -21.135 5.180 15.750 1.00 88.06 202 LEU A N 1
ATOM 1608 C CA . LEU A 1 202 ? -20.577 4.433 16.869 1.00 88.06 202 LEU A CA 1
ATOM 1609 C C . LEU A 1 202 ? -20.340 5.345 18.079 1.00 88.06 202 LEU A C 1
ATOM 1611 O O . LEU A 1 202 ? -19.991 6.517 17.905 1.00 88.06 202 LEU A O 1
ATOM 1615 N N . PRO A 1 203 ? -20.470 4.814 19.310 1.00 84.88 203 PRO A N 1
ATOM 1616 C CA . PRO A 1 203 ? -20.198 5.593 20.506 1.00 84.88 203 PRO A CA 1
ATOM 1617 C C . PRO A 1 203 ? -18.733 6.060 20.538 1.00 84.88 203 PRO A C 1
ATOM 1619 O O . PRO A 1 203 ? -17.841 5.402 19.972 1.00 84.88 203 PRO A O 1
ATOM 1622 N N . PRO A 1 204 ? -18.457 7.201 21.194 1.00 83.00 204 PRO A N 1
ATOM 1623 C CA . PRO A 1 204 ? -17.098 7.690 21.361 1.00 83.00 204 PRO A CA 1
ATOM 1624 C C . PRO A 1 204 ? -16.254 6.666 22.128 1.00 83.00 204 PRO A C 1
ATOM 1626 O O . PRO A 1 204 ? -16.736 5.975 23.024 1.00 83.00 204 PRO A O 1
ATOM 1629 N N . LEU A 1 205 ? -14.959 6.597 21.812 1.00 78.25 205 LEU A N 1
ATOM 1630 C CA . LEU A 1 205 ? -14.052 5.582 22.369 1.00 78.25 205 LEU A CA 1
ATOM 1631 C C . LEU A 1 205 ? -13.922 5.664 23.899 1.00 78.25 205 LEU A C 1
ATOM 1633 O O . LEU A 1 205 ? -13.622 4.667 24.548 1.00 78.25 205 LEU A O 1
ATOM 1637 N N . ALA A 1 206 ? -14.195 6.837 24.476 1.00 66.44 206 ALA A N 1
ATOM 1638 C CA . ALA A 1 206 ? -14.182 7.062 25.918 1.00 66.44 206 ALA A CA 1
ATOM 1639 C C . ALA A 1 206 ? -15.303 6.329 26.680 1.00 66.44 206 ALA A C 1
ATOM 1641 O O . ALA A 1 206 ? -15.175 6.144 27.883 1.00 66.44 206 ALA A O 1
ATOM 1642 N N . GLU A 1 207 ? -16.387 5.931 26.009 1.00 60.78 207 GLU A N 1
ATOM 1643 C CA . GLU A 1 207 ? -17.541 5.261 26.635 1.00 60.78 207 GLU A CA 1
ATOM 1644 C C . GLU A 1 207 ? -17.462 3.729 26.564 1.00 60.78 207 GLU A C 1
ATOM 1646 O O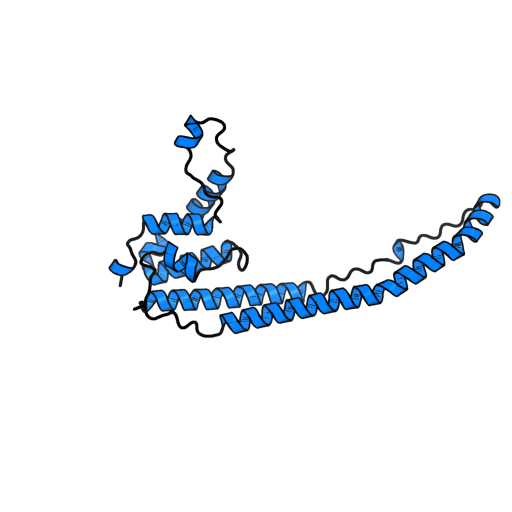 . GLU A 1 207 ? -18.261 3.037 27.188 1.00 60.78 207 GLU A O 1
ATOM 1651 N N . VAL A 1 208 ? -16.507 3.197 25.797 1.00 61.25 208 VAL A N 1
ATOM 1652 C CA . VAL A 1 208 ? -16.342 1.755 25.546 1.00 61.25 208 VAL A CA 1
ATOM 1653 C C . VAL A 1 208 ? -15.180 1.161 26.362 1.00 61.25 208 VAL A C 1
ATOM 1655 O O . VAL A 1 208 ? -15.013 -0.057 26.398 1.00 61.25 208 VAL A O 1
ATOM 1658 N N . ALA A 1 209 ? -14.371 2.020 26.996 1.00 54.09 209 ALA A N 1
ATOM 1659 C CA . ALA A 1 209 ? -13.173 1.664 27.759 1.00 54.09 209 ALA A CA 1
ATOM 1660 C C . ALA A 1 209 ? -13.467 1.195 29.192 1.00 54.09 209 ALA A C 1
ATOM 1662 O O . ALA A 1 209 ? -14.359 1.780 29.845 1.00 54.09 209 ALA A O 1
#

Sequence (209 aa):
MISATERKCIELAGQARAASAARRLAELRERGMGFEPVIRMKDFGFGWTKNPRRWAAEIVRLPVTIAGFALLLALTPVLFVGDWLFYQAAQSRLRREIRKASEPVFPPDESPSRSLDALWRMYGLDERVANDAERLGLLKAWIRTLYGAPVAESIDYEGRVLFIEESRRRPEPSTPEELLAAPNFVHRPAIDSLVSWLSGELPPLAEVA

pLDDT: mean 81.89, std 11.9, range [49.97, 96.0]

Secondary structure (DSSP, 8-state):
---HHHHHHHHHHHHHHHHHHHHHHHHHHHH------S--GGG------S-HHHHHHHHHHHHHHHHHHHHHHHHHHHHHHHHHHHHHHHHHHHHHHHHHHHS-----SS----SHHHHHHHHS--TTTS-HHHHHHHHHHHHHHHH-HHHHHH--HHHHHHHHHHHHHSPPP-SHHHHHHS----S--HHHHHHHHHHHHSPPGGGT-

Radius of gyration: 28.16 Å; chains: 1; bounding box: 57×37×88 Å

Foldseek 3Di:
DQDPLLLVLLLLLLVLLLVLLVVVLVVLVVCDLVDDQPDDPVVDDDDQDPDVVVNVVCVVCVVVVVVVVVVSVVCRVVVVVVSVVVSVVSNVVSVVSNVVSPPRDDDPPDDPAQFLLSSCVVRADDCVRDPPVSRVVSSLVSCCSQVNDVRSVVDPPVVQLVVLVVLVVDDDPPDPVCVVVRDPPDVDDSSSVVRVVVRVVDHTSVVRD